Protein AF-A0A251V5T0-F1 (afdb_monomer)

pLDDT: mean 70.26, std 18.04, range [25.53, 93.06]

InterPro domains:
  IPR000903 Glycylpeptide N-tetradecanoyltransferase [PTHR11377] (30-190)
  IPR016181 Acyl-CoA N-acyltransferase [SSF55729] (45-191)
  IPR022676 Glycylpeptide N-tetradecanoyltransferase, N-terminal [PF01233] (70-191)
  IPR022678 Glycylpeptide N-tetradecanoyltransferase, conserved site [PS00975] (177-185)

Radius of gyration: 22.51 Å; Cα contacts (8 Å, |Δi|>4): 210; chains: 1; bounding box: 72×40×42 Å

Nearest PDB structures (foldseek):
  6tw5-assembly3_CCC  TM=9.033E-01  e=5.299E-15  Plasmodium vivax
  5o4v-assembly3_C  TM=9.046E-01  e=1.145E-14  Plasmodium vivax
  8vka-assembly2_B  TM=8.870E-01  e=8.305E-15  Plasmodium vivax Sal-1
  4a95-assembly3_C  TM=9.043E-01  e=2.474E-14  Plasmodium vivax
  5v0x-assembly3_C  TM=8.862E-01  e=2.638E-14  Plasmodium vivax

Secondary structure (DSSP, 8-state):
--BPPP--PPPPPP--------SPPHHHHHHHHHHHHHHHHHHS---TTGGGSSS--GGGTT-TTSPSSBSSPPPPGGGS--SPPPPPTTEEEEE--TTSHHHHHHHHHHHHHHS-B-TTS--B----HHHHHHHH--TT--GGGEEEEEETTT--EEEEEEEEEE--SSS---EEEEEEEEE-GGGTTSS-S--

Solvent-accessible surface area (backbone atoms only — not comparable to full-atom values): 12520 Å² total; per-residue (Å²): 126,45,71,59,80,84,82,81,81,83,87,80,85,90,80,90,82,94,74,97,63,101,58,82,50,72,66,53,51,51,50,50,52,50,47,52,52,46,52,56,57,69,73,58,69,88,34,78,56,62,75,75,43,72,60,92,48,82,92,54,74,83,55,80,85,64,77,77,44,63,73,56,82,83,77,55,76,88,78,49,78,86,65,79,80,90,62,64,92,63,43,41,84,41,67,49,51,66,88,39,68,68,48,36,51,50,53,41,56,45,39,59,75,27,54,57,64,48,101,81,67,82,50,66,68,69,70,50,69,68,54,49,51,53,75,72,54,52,92,89,62,58,61,82,38,26,40,29,33,24,34,64,89,77,64,45,75,43,32,37,36,37,50,43,83,41,74,56,84,89,60,76,56,79,32,74,44,78,43,75,72,29,52,37,68,94,48,53,87,62,90,68,53,93,83

Mean predicted aligned error: 15.07 Å

Foldseek 3Di:
DEWDDDDDDDDDDDDDDDDDDPDPDPVSVVVVVVVVVLVVVVVPDDQPQVVPDLYCDSVCPPVPVDDTDGSDPDDDPVPDDPDDDDDPPQKDKDQQDLVDPVSLVLLQVQQQQWPDAPPVNPDGPRQDSVRVSVVQDDPPFDSNQWMFMAGPPPRHTFWTKHWDWDQDPPPRPTDIDIDSTTGHPVCCVPPPDSD

Structure (mmCIF, N/CA/C/O backbone):
data_AF-A0A251V5T0-F1
#
_entry.id   AF-A0A251V5T0-F1
#
loop_
_atom_site.group_PDB
_atom_site.id
_atom_site.type_symbol
_atom_site.label_atom_id
_atom_site.label_alt_id
_atom_site.label_comp_id
_atom_site.label_asym_id
_atom_site.label_entity_id
_atom_site.label_seq_id
_atom_site.pdbx_PDB_ins_code
_atom_site.Cartn_x
_atom_site.Cartn_y
_atom_site.Cartn_z
_atom_site.occupancy
_atom_site.B_iso_or_equiv
_atom_site.auth_seq_id
_atom_site.auth_comp_id
_atom_site.auth_asym_id
_atom_site.auth_atom_id
_atom_site.pdbx_PDB_model_num
ATOM 1 N N . MET A 1 1 ? 10.455 -8.214 -10.054 1.00 37.44 1 MET A N 1
ATOM 2 C CA . MET A 1 1 ? 11.766 -8.177 -10.737 1.00 37.44 1 MET A CA 1
ATOM 3 C C . MET A 1 1 ? 12.572 -7.031 -10.149 1.00 37.44 1 MET A C 1
ATOM 5 O O . MET A 1 1 ? 12.236 -5.876 -10.384 1.00 37.44 1 MET A O 1
ATOM 9 N N . SER A 1 2 ? 13.554 -7.358 -9.314 1.00 41.97 2 SER A N 1
ATOM 10 C CA . SER A 1 2 ? 14.447 -6.394 -8.663 1.00 41.97 2 SER A CA 1
ATOM 11 C C . SER A 1 2 ? 15.712 -6.234 -9.512 1.00 41.97 2 SER A C 1
ATOM 13 O O . SER A 1 2 ? 16.197 -7.218 -10.075 1.00 41.97 2 SER A O 1
ATOM 15 N N . LEU A 1 3 ? 16.199 -5.005 -9.691 1.00 33.53 3 LEU A N 1
ATOM 16 C CA . LEU A 1 3 ? 17.258 -4.679 -10.655 1.00 33.53 3 LEU A CA 1
ATOM 17 C C . LEU A 1 3 ? 18.410 -3.951 -9.971 1.00 33.53 3 LEU A C 1
ATOM 19 O O . LEU A 1 3 ? 18.175 -2.982 -9.254 1.00 33.53 3 LEU A O 1
ATOM 23 N N . ARG A 1 4 ? 19.646 -4.378 -10.252 1.00 42.44 4 ARG A N 1
ATOM 24 C CA . ARG A 1 4 ? 20.859 -3.647 -9.852 1.00 42.44 4 ARG A CA 1
ATOM 25 C C . ARG A 1 4 ? 21.109 -2.496 -10.829 1.00 42.44 4 ARG A C 1
ATOM 27 O O . ARG A 1 4 ? 21.135 -2.709 -12.042 1.00 42.44 4 ARG A O 1
ATOM 34 N N . VAL A 1 5 ? 21.271 -1.278 -10.312 1.00 32.69 5 VAL A N 1
ATOM 35 C CA . VAL A 1 5 ? 21.588 -0.074 -11.098 1.00 32.69 5 VAL A CA 1
ATOM 36 C C . VAL A 1 5 ? 23.065 0.261 -10.901 1.00 32.69 5 VAL A C 1
ATOM 38 O O . VAL A 1 5 ? 23.510 0.398 -9.768 1.00 32.69 5 VAL A O 1
ATOM 41 N N . ARG A 1 6 ? 23.822 0.398 -11.997 1.00 31.69 6 ARG A N 1
ATOM 42 C CA . ARG A 1 6 ? 25.198 0.917 -11.966 1.00 31.69 6 ARG A CA 1
ATOM 43 C C . ARG A 1 6 ? 25.158 2.441 -11.876 1.00 31.69 6 ARG A C 1
ATOM 45 O O . ARG A 1 6 ? 24.626 3.081 -12.784 1.00 31.69 6 ARG A O 1
ATOM 52 N N . LEU A 1 7 ? 25.730 3.005 -10.818 1.00 25.53 7 LEU A N 1
ATOM 53 C CA . LEU A 1 7 ? 26.058 4.425 -10.760 1.00 25.53 7 LEU A CA 1
ATOM 54 C C . LEU A 1 7 ? 27.466 4.586 -11.348 1.00 25.53 7 LEU A C 1
ATOM 56 O O . LEU A 1 7 ? 28.429 4.077 -10.787 1.00 25.53 7 LEU A O 1
ATOM 60 N N . ALA A 1 8 ? 27.577 5.217 -12.516 1.00 27.31 8 ALA A N 1
ATOM 61 C CA . ALA A 1 8 ? 28.873 5.570 -13.085 1.00 27.31 8 ALA A CA 1
ATOM 62 C C . ALA A 1 8 ? 29.284 6.936 -12.521 1.00 27.31 8 ALA A C 1
ATOM 64 O O . ALA A 1 8 ? 28.630 7.935 -12.819 1.00 27.31 8 ALA A O 1
ATOM 65 N N . MET A 1 9 ? 30.329 6.969 -11.695 1.00 27.22 9 MET A N 1
ATOM 66 C CA . MET A 1 9 ? 31.024 8.210 -11.342 1.00 27.22 9 MET A CA 1
ATOM 67 C C . MET A 1 9 ? 31.975 8.565 -12.492 1.00 27.22 9 MET A C 1
ATOM 69 O O . MET A 1 9 ? 32.679 7.699 -13.006 1.00 27.22 9 MET A O 1
ATOM 73 N N . ALA A 1 10 ? 31.933 9.818 -12.943 1.00 28.78 10 ALA A N 1
ATOM 74 C CA . ALA A 1 10 ? 32.796 10.325 -14.004 1.00 28.78 10 ALA A CA 1
ATOM 75 C C . ALA A 1 10 ? 34.185 10.656 -13.437 1.00 28.78 10 ALA A C 1
ATOM 77 O O . ALA A 1 10 ? 34.292 11.442 -12.498 1.00 28.78 10 ALA A O 1
ATOM 78 N N . GLU A 1 11 ? 35.239 10.082 -14.017 1.00 32.59 11 GLU A N 1
ATOM 79 C CA . GLU A 1 11 ? 36.626 10.440 -13.711 1.00 32.59 11 GLU A CA 1
ATOM 80 C C . GLU A 1 11 ? 36.977 11.783 -14.370 1.00 32.59 11 GLU A C 1
ATOM 82 O O . GLU A 1 11 ? 36.828 11.945 -15.583 1.00 32.59 11 GLU A O 1
ATOM 87 N N . ASN A 1 12 ? 37.461 12.744 -13.577 1.00 31.77 12 ASN A N 1
ATOM 88 C CA . ASN A 1 12 ? 38.049 13.988 -14.073 1.00 31.77 12 ASN A CA 1
ATOM 89 C C . ASN A 1 12 ? 39.579 13.925 -13.973 1.00 31.77 12 ASN A C 1
ATOM 91 O O . ASN A 1 12 ? 40.142 13.466 -12.983 1.00 31.77 12 ASN A O 1
ATOM 95 N N . ALA A 1 13 ? 40.231 14.382 -15.041 1.00 33.09 13 ALA A N 1
ATOM 96 C CA . ALA A 1 13 ? 41.654 14.222 -15.298 1.00 33.09 13 ALA A CA 1
ATOM 97 C C . ALA A 1 13 ? 42.577 15.042 -14.371 1.00 33.09 13 ALA A C 1
ATOM 99 O O . ALA A 1 13 ? 42.295 16.179 -14.001 1.00 33.09 13 ALA A O 1
ATOM 100 N N . SER A 1 14 ? 43.725 14.422 -14.092 1.00 34.00 14 SER A N 1
ATOM 101 C CA . SER A 1 14 ? 44.878 14.853 -13.294 1.00 34.00 14 SER A CA 1
ATOM 102 C C . SER A 1 14 ? 45.468 16.226 -13.653 1.00 34.00 14 SER A C 1
ATOM 104 O O . SER A 1 14 ? 45.784 16.492 -14.812 1.00 34.00 14 SER A O 1
ATOM 106 N N . VAL A 1 15 ? 45.825 16.997 -12.620 1.00 32.03 15 VAL A N 1
ATOM 107 C CA . VAL A 1 15 ? 46.888 18.019 -12.652 1.00 32.03 15 VAL A CA 1
ATOM 108 C C . VAL A 1 15 ? 47.906 17.665 -11.563 1.00 32.03 15 VAL A C 1
ATOM 110 O O . VAL A 1 15 ? 47.529 17.396 -10.428 1.00 32.03 15 VAL A O 1
ATOM 113 N N . LYS A 1 16 ? 49.187 17.599 -11.944 1.00 40.34 16 LYS A N 1
ATOM 114 C CA . LYS A 1 16 ? 50.328 17.297 -11.065 1.00 40.34 16 LYS A CA 1
ATOM 115 C C . LYS A 1 16 ? 50.760 18.552 -10.309 1.00 40.34 16 LYS A C 1
ATOM 117 O O . LYS A 1 16 ? 50.915 19.587 -10.953 1.00 40.34 16 LYS A O 1
ATOM 122 N N . ASP A 1 17 ? 51.070 18.417 -9.024 1.00 31.94 17 ASP A N 1
ATOM 123 C CA . ASP A 1 17 ? 52.029 19.298 -8.355 1.00 31.94 17 ASP A CA 1
ATOM 124 C C . ASP A 1 17 ? 52.847 18.509 -7.319 1.00 31.94 17 ASP A C 1
ATOM 126 O O . ASP A 1 17 ? 52.316 17.676 -6.583 1.00 31.94 17 ASP A O 1
ATOM 130 N N . ASP A 1 18 ? 54.160 18.722 -7.352 1.00 45.50 18 ASP A N 1
ATOM 131 C CA . ASP A 1 18 ? 55.185 18.041 -6.563 1.00 45.50 18 ASP A CA 1
ATOM 132 C C . ASP A 1 18 ? 55.398 18.807 -5.251 1.00 45.50 18 ASP A C 1
ATOM 134 O O . ASP A 1 18 ? 56.017 19.871 -5.246 1.00 45.50 18 ASP A O 1
ATOM 138 N N . THR A 1 19 ? 54.976 18.272 -4.102 1.00 35.94 19 THR A N 1
ATOM 139 C CA . THR A 1 19 ? 55.549 18.678 -2.804 1.00 35.94 19 THR A CA 1
ATOM 140 C C . THR A 1 19 ? 55.444 17.544 -1.782 1.00 35.94 19 THR A C 1
ATOM 142 O O . THR A 1 19 ? 54.377 16.987 -1.546 1.00 35.94 19 THR A O 1
ATOM 145 N N . LYS A 1 20 ? 56.586 17.176 -1.187 1.00 44.44 20 LYS A N 1
ATOM 146 C CA . LYS A 1 20 ? 56.684 16.251 -0.052 1.00 44.44 20 LYS A CA 1
ATOM 147 C C . LYS A 1 20 ? 56.116 16.929 1.194 1.00 44.44 20 LYS A C 1
ATOM 149 O O . LYS A 1 20 ? 56.833 17.706 1.814 1.00 44.44 20 LYS A O 1
ATOM 154 N N . ASP A 1 21 ? 54.909 16.558 1.590 1.00 39.94 21 ASP A N 1
ATOM 155 C CA . ASP A 1 21 ? 54.414 16.753 2.949 1.00 39.94 21 ASP A CA 1
ATOM 156 C C . ASP A 1 21 ? 53.849 15.430 3.464 1.00 39.94 21 ASP A C 1
ATOM 158 O O . ASP A 1 21 ? 53.156 14.712 2.747 1.00 39.94 21 ASP A O 1
ATOM 162 N N . GLN A 1 22 ? 54.177 15.088 4.711 1.00 47.59 22 GLN A N 1
ATOM 163 C CA . GLN A 1 22 ? 53.646 13.924 5.430 1.00 47.59 22 GLN A CA 1
ATOM 164 C C . GLN A 1 22 ? 52.197 14.167 5.887 1.00 47.59 22 GLN A C 1
ATOM 166 O O . GLN A 1 22 ? 51.864 13.962 7.051 1.00 47.59 22 GLN A O 1
ATOM 171 N N . ASN A 1 23 ? 51.343 14.628 4.980 1.00 49.19 23 ASN A N 1
ATOM 172 C CA . ASN A 1 23 ? 49.900 14.591 5.153 1.00 49.19 23 ASN A CA 1
ATOM 173 C C . ASN A 1 23 ? 49.367 13.449 4.287 1.00 49.19 23 ASN A C 1
ATOM 175 O O . ASN A 1 23 ? 49.805 13.341 3.137 1.00 49.19 23 ASN A O 1
ATOM 179 N N . PRO A 1 24 ? 48.455 12.605 4.806 1.00 51.47 24 PRO A N 1
ATOM 180 C CA . PRO A 1 24 ? 47.827 11.582 3.985 1.00 51.47 24 PRO A CA 1
ATOM 181 C C . PRO A 1 24 ? 47.224 12.261 2.756 1.00 51.47 24 PRO A C 1
ATOM 183 O O . PRO A 1 24 ? 46.582 13.313 2.854 1.00 51.47 24 PRO A O 1
ATOM 186 N N . SER A 1 25 ? 47.521 11.704 1.586 1.00 56.97 25 SER A N 1
ATOM 187 C CA . SER A 1 25 ? 47.023 12.234 0.326 1.00 56.97 25 SER A CA 1
ATOM 188 C C . SER A 1 25 ? 45.487 12.260 0.358 1.00 56.97 25 SER A C 1
ATOM 190 O O . SER A 1 25 ? 44.875 11.420 1.020 1.00 56.97 25 SER A O 1
ATOM 192 N N . PRO A 1 26 ? 44.824 13.185 -0.357 1.00 60.91 26 PRO A N 1
ATOM 193 C CA . PRO A 1 26 ? 43.360 13.246 -0.385 1.00 60.91 26 PRO A CA 1
ATOM 194 C C . PRO A 1 26 ? 42.694 11.903 -0.731 1.00 60.91 26 PRO A C 1
ATOM 196 O O . PRO A 1 26 ? 41.630 11.597 -0.209 1.00 60.91 26 PRO A O 1
ATOM 199 N N . LEU A 1 27 ? 43.367 11.074 -1.537 1.00 57.88 27 LEU A N 1
ATOM 200 C CA . LEU A 1 27 ? 42.939 9.722 -1.899 1.00 57.88 27 LEU A CA 1
ATOM 201 C C . LEU A 1 27 ? 43.021 8.731 -0.726 1.00 57.88 27 LEU A C 1
ATOM 203 O O . LEU A 1 27 ? 42.147 7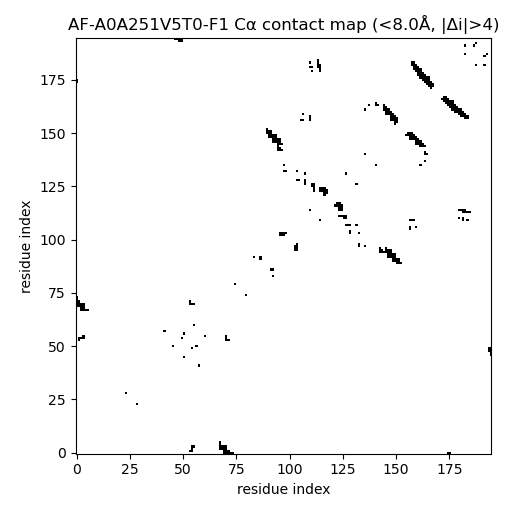.885 -0.580 1.00 57.88 27 LEU A O 1
ATOM 207 N N . GLU A 1 28 ? 44.033 8.841 0.134 1.00 65.12 28 GLU A N 1
ATOM 208 C CA . GLU A 1 28 ? 44.156 8.009 1.340 1.00 65.12 28 GLU A CA 1
ATOM 209 C C . GLU A 1 28 ? 43.103 8.389 2.386 1.00 65.12 28 GLU A C 1
ATOM 211 O O . GLU A 1 28 ? 42.525 7.508 3.015 1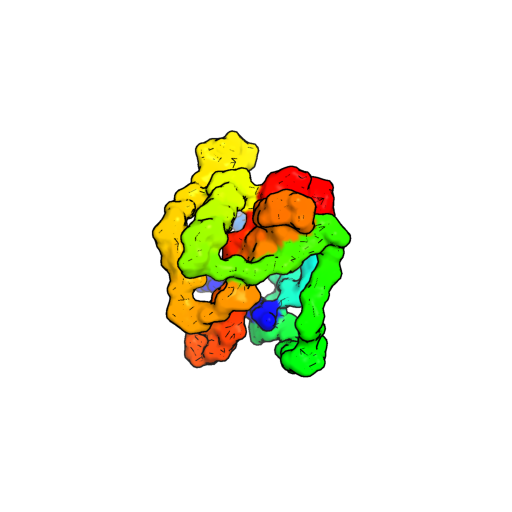.00 65.12 28 GLU A O 1
ATOM 216 N N . ILE A 1 29 ? 42.786 9.684 2.512 1.00 69.12 29 ILE A N 1
ATOM 217 C CA . ILE A 1 29 ? 41.697 10.170 3.373 1.00 69.12 29 ILE A CA 1
ATOM 218 C C . ILE A 1 29 ? 40.340 9.695 2.839 1.00 69.12 29 ILE A C 1
ATOM 220 O O . ILE A 1 29 ? 39.491 9.272 3.620 1.00 69.12 29 ILE A O 1
ATOM 224 N N . GLU A 1 30 ? 40.124 9.733 1.521 1.00 62.75 30 GLU A N 1
ATOM 225 C CA . GLU A 1 30 ? 38.912 9.200 0.890 1.00 62.75 30 GLU A CA 1
ATOM 226 C C . GLU A 1 30 ? 38.781 7.686 1.084 1.00 62.75 30 GLU A C 1
ATOM 228 O O . GLU A 1 30 ? 37.685 7.205 1.377 1.00 62.75 30 GLU A O 1
ATOM 233 N N . GLU A 1 31 ? 39.872 6.926 0.973 1.00 66.69 31 GLU A N 1
ATOM 234 C CA . GLU A 1 31 ? 39.872 5.485 1.235 1.00 66.69 31 GLU A CA 1
ATOM 235 C C . GLU A 1 31 ? 39.629 5.153 2.710 1.00 66.69 31 GLU A C 1
ATOM 237 O O . GLU A 1 31 ? 38.882 4.221 3.005 1.00 66.69 31 GLU A O 1
ATOM 242 N N . GLU A 1 32 ? 40.234 5.892 3.640 1.00 69.19 32 GLU A N 1
ATOM 243 C CA . GLU A 1 32 ? 40.081 5.678 5.080 1.00 69.19 32 GLU A CA 1
ATOM 244 C C . GLU A 1 32 ? 38.679 6.077 5.554 1.00 69.19 32 GLU A C 1
ATOM 246 O O . GLU A 1 32 ? 38.024 5.293 6.238 1.00 69.19 32 GLU A O 1
ATOM 251 N N . LEU A 1 33 ? 38.144 7.200 5.062 1.00 63.47 33 LEU A N 1
ATOM 252 C CA . LEU A 1 33 ? 36.758 7.609 5.290 1.00 63.47 33 LEU A CA 1
ATOM 253 C C . LEU A 1 33 ? 35.771 6.612 4.669 1.00 63.47 33 LEU A C 1
ATOM 255 O O . LEU A 1 33 ? 34.758 6.286 5.281 1.00 63.47 33 LEU A O 1
ATOM 259 N N . SER A 1 34 ? 36.072 6.075 3.483 1.00 65.12 34 SER A N 1
ATOM 260 C CA . SER A 1 34 ? 35.254 5.031 2.855 1.00 65.12 34 SER A CA 1
ATOM 261 C C . SER A 1 34 ? 35.284 3.728 3.650 1.00 65.12 34 SER A C 1
ATOM 263 O O . SER A 1 34 ? 34.251 3.075 3.772 1.00 65.12 34 SER A O 1
ATOM 265 N N . ARG A 1 35 ? 36.435 3.346 4.219 1.00 64.25 35 ARG A N 1
ATOM 266 C CA . ARG A 1 35 ? 36.563 2.167 5.091 1.00 64.25 35 ARG A CA 1
ATOM 267 C C . ARG A 1 35 ? 35.860 2.369 6.428 1.00 64.25 35 ARG A C 1
ATOM 269 O O . ARG A 1 35 ? 35.180 1.457 6.870 1.00 64.25 35 ARG A O 1
ATOM 276 N N . GLU A 1 36 ? 35.943 3.549 7.033 1.00 59.28 36 GLU A N 1
ATOM 277 C CA . GLU A 1 36 ? 35.273 3.856 8.301 1.00 59.28 36 GLU A CA 1
ATOM 278 C C . GLU A 1 36 ? 33.745 3.964 8.127 1.00 59.28 36 GLU A C 1
ATOM 280 O O . GLU A 1 36 ? 32.977 3.450 8.946 1.00 59.28 36 GLU A O 1
ATOM 285 N N . VAL A 1 37 ? 33.280 4.517 6.999 1.00 59.69 37 VAL A N 1
ATOM 286 C CA . VAL A 1 37 ? 31.872 4.456 6.567 1.00 59.69 37 VAL A CA 1
ATOM 287 C C . VAL A 1 37 ? 31.448 3.005 6.302 1.00 59.69 37 VAL A C 1
ATOM 289 O O . VAL A 1 37 ? 30.365 2.595 6.708 1.00 59.69 37 VAL A O 1
ATOM 292 N N . GLN A 1 38 ? 32.300 2.181 5.689 1.00 56.12 38 GLN A N 1
ATOM 293 C CA . GLN A 1 38 ? 32.009 0.766 5.443 1.00 56.12 38 GLN A CA 1
ATOM 294 C C . GLN A 1 38 ? 31.972 -0.064 6.738 1.00 56.12 38 GLN A C 1
ATOM 296 O O . GLN A 1 38 ? 31.100 -0.917 6.895 1.00 56.12 38 GLN A O 1
ATOM 301 N N . ASP A 1 39 ? 32.863 0.188 7.693 1.00 55.62 39 ASP A N 1
ATOM 302 C CA . ASP A 1 39 ? 32.897 -0.505 8.984 1.00 55.62 39 ASP A CA 1
ATOM 303 C C . ASP A 1 39 ? 31.697 -0.109 9.853 1.00 55.62 39 ASP A C 1
ATOM 305 O O . ASP A 1 39 ? 31.057 -0.965 10.467 1.00 55.62 39 ASP A O 1
ATOM 309 N N . THR A 1 40 ? 31.291 1.164 9.822 1.00 52.44 40 THR A N 1
ATOM 310 C CA . THR A 1 40 ? 30.056 1.616 10.484 1.00 52.44 40 THR A CA 1
ATOM 311 C C . THR A 1 40 ? 28.788 1.059 9.824 1.00 52.44 40 THR A C 1
ATOM 313 O O . THR A 1 40 ? 27.845 0.704 10.541 1.00 52.44 40 THR A O 1
ATOM 316 N N . LEU A 1 41 ? 28.771 0.886 8.496 1.00 53.34 41 LEU A N 1
ATOM 317 C CA . LEU A 1 41 ? 27.675 0.246 7.749 1.00 53.34 41 LEU A CA 1
ATOM 318 C C . LEU A 1 41 ? 27.623 -1.283 7.925 1.00 53.34 41 LEU A C 1
ATOM 320 O O . LEU A 1 41 ? 26.541 -1.860 7.900 1.00 53.34 41 LEU A O 1
ATOM 324 N N . THR A 1 42 ? 28.761 -1.959 8.109 1.00 49.34 42 THR A N 1
ATOM 325 C CA . THR A 1 42 ? 28.817 -3.428 8.260 1.00 49.34 42 THR A CA 1
ATOM 326 C C . THR A 1 42 ? 28.529 -3.902 9.685 1.00 49.34 42 THR A C 1
ATOM 328 O O . THR A 1 42 ? 27.970 -4.987 9.863 1.00 49.34 42 THR A O 1
ATOM 331 N N . LEU A 1 43 ? 28.858 -3.103 10.707 1.00 46.22 43 LEU A N 1
ATOM 332 C CA . LEU A 1 43 ? 28.529 -3.400 12.109 1.00 46.22 43 LEU A CA 1
ATOM 333 C C . LEU A 1 43 ? 27.075 -3.072 12.475 1.00 46.22 43 LEU A C 1
ATOM 335 O O . LEU A 1 43 ? 26.524 -3.664 13.408 1.00 46.22 43 LEU A O 1
ATOM 339 N N . SER A 1 44 ? 26.432 -2.170 11.737 1.00 48.66 44 SER A N 1
ATOM 340 C CA . SER A 1 44 ? 25.098 -1.681 12.068 1.00 48.66 44 SER A CA 1
ATOM 341 C C . SER A 1 44 ? 24.030 -2.386 11.233 1.00 48.66 44 SER A C 1
ATOM 343 O O . SER A 1 44 ? 23.630 -1.900 10.188 1.00 48.66 44 SER A O 1
ATOM 345 N N . GLN A 1 45 ? 23.510 -3.481 11.802 1.00 55.97 45 GLN A N 1
ATOM 346 C CA . GLN A 1 45 ? 22.225 -4.135 11.491 1.00 55.97 45 GLN A CA 1
ATOM 347 C C . GLN A 1 45 ? 22.273 -5.269 10.448 1.00 55.97 45 GLN A C 1
ATOM 349 O O . GLN A 1 45 ? 22.146 -5.086 9.244 1.00 55.97 45 GLN A O 1
ATOM 354 N N . ARG A 1 46 ? 22.336 -6.513 10.948 1.00 61.81 46 ARG A N 1
ATOM 355 C CA . ARG A 1 46 ? 21.805 -7.670 10.209 1.00 61.81 46 ARG A CA 1
ATOM 356 C C . ARG A 1 46 ? 20.303 -7.474 10.016 1.00 61.81 46 ARG A C 1
ATOM 358 O O . ARG A 1 46 ? 19.567 -7.394 11.003 1.00 61.81 46 ARG A O 1
ATOM 365 N N . HIS A 1 47 ? 19.857 -7.439 8.770 1.00 65.50 47 HIS A N 1
ATOM 366 C CA . HIS A 1 47 ? 18.468 -7.185 8.404 1.00 65.50 47 HIS A CA 1
ATOM 367 C C . HIS A 1 47 ? 17.786 -8.508 8.054 1.00 65.50 47 HIS A C 1
ATOM 369 O O . HIS A 1 47 ? 17.819 -8.956 6.907 1.00 65.50 47 HIS A O 1
ATOM 375 N N . LYS A 1 48 ? 17.150 -9.151 9.047 1.00 73.25 48 LYS A N 1
ATOM 376 C CA . LYS A 1 48 ? 16.550 -10.497 8.901 1.00 73.25 48 LYS A CA 1
ATOM 377 C C . LYS A 1 48 ? 15.588 -10.594 7.716 1.00 73.25 48 LYS A C 1
ATOM 379 O O . LYS A 1 48 ? 15.467 -11.656 7.111 1.00 73.25 48 LYS A O 1
ATOM 384 N N . PHE A 1 49 ? 14.890 -9.502 7.406 1.00 76.56 49 PHE A N 1
ATOM 385 C CA . PHE A 1 49 ? 14.000 -9.438 6.258 1.00 76.56 49 PHE A CA 1
ATOM 386 C C . PHE A 1 49 ? 14.770 -9.217 4.949 1.00 76.56 49 PHE A C 1
ATOM 388 O O . PHE A 1 49 ? 14.672 -10.046 4.045 1.00 76.56 49 PHE A O 1
ATOM 395 N N . TRP A 1 50 ? 15.548 -8.134 4.831 1.00 77.12 50 TRP A N 1
ATOM 396 C CA . TRP A 1 50 ? 16.192 -7.747 3.566 1.00 77.12 50 TRP A CA 1
ATOM 397 C C . TRP A 1 50 ? 17.260 -8.730 3.083 1.00 77.12 50 TRP A C 1
ATOM 399 O O . TRP A 1 50 ? 17.446 -8.870 1.875 1.00 77.12 50 TRP A O 1
ATOM 409 N N . GLU A 1 51 ? 17.885 -9.483 3.989 1.00 78.56 51 GLU A N 1
ATOM 410 C CA . GLU A 1 51 ? 18.820 -10.560 3.638 1.00 78.56 51 GLU A CA 1
ATOM 411 C C . GLU A 1 51 ? 18.144 -11.713 2.873 1.00 78.56 51 GLU A C 1
ATOM 413 O O . GLU A 1 51 ? 18.807 -12.428 2.124 1.00 78.56 51 GLU A O 1
ATOM 418 N N . THR A 1 52 ? 16.824 -11.884 3.018 1.00 77.62 52 THR A N 1
ATOM 419 C CA . THR A 1 52 ? 16.044 -12.901 2.283 1.00 77.62 52 THR A CA 1
ATOM 420 C C . THR A 1 52 ? 15.498 -12.391 0.952 1.00 77.62 52 THR A C 1
ATOM 422 O O . THR A 1 52 ? 15.007 -13.181 0.149 1.00 77.62 52 THR A O 1
ATOM 425 N N . GLN A 1 53 ? 15.524 -11.075 0.727 1.00 80.88 53 GLN A N 1
ATOM 426 C CA . GLN A 1 53 ? 14.944 -10.467 -0.464 1.00 80.88 53 GLN A CA 1
ATOM 427 C C . GLN A 1 53 ? 15.983 -10.363 -1.587 1.00 80.88 53 GLN A C 1
ATOM 429 O O . GLN A 1 53 ? 17.166 -10.133 -1.321 1.00 80.88 53 GLN A O 1
ATOM 434 N N . PRO A 1 54 ? 15.556 -10.448 -2.860 1.00 77.56 54 PRO A N 1
ATOM 435 C CA . PRO A 1 54 ? 16.439 -10.290 -4.010 1.00 77.56 54 PRO A CA 1
ATOM 436 C C . PRO A 1 54 ? 16.790 -8.809 -4.213 1.00 77.56 54 PRO A C 1
ATOM 438 O O . PRO A 1 54 ? 16.352 -8.165 -5.165 1.00 77.56 54 PRO A O 1
ATOM 441 N N . VAL A 1 55 ? 17.553 -8.232 -3.291 1.00 79.81 55 VAL A N 1
ATOM 442 C CA . VAL A 1 55 ? 18.091 -6.866 -3.340 1.00 79.81 55 VAL A CA 1
ATOM 443 C C . VAL A 1 55 ? 19.618 -6.907 -3.350 1.00 79.81 55 VAL A C 1
ATOM 445 O O . VAL A 1 55 ? 20.223 -7.945 -3.082 1.00 79.81 55 VAL A O 1
ATOM 448 N N . GLY A 1 56 ? 20.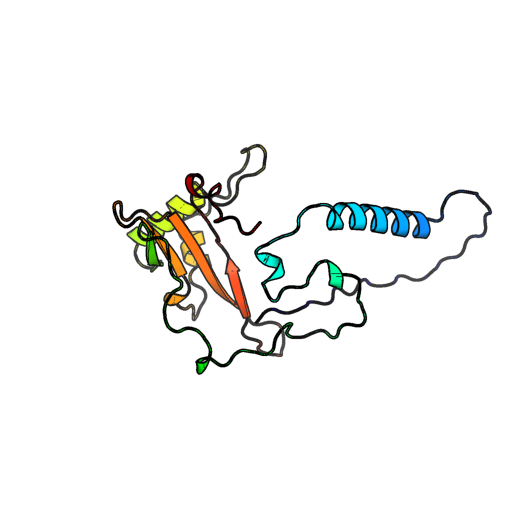261 -5.803 -3.746 1.00 74.56 56 GLY A N 1
ATOM 449 C CA . GLY A 1 56 ? 21.713 -5.683 -3.613 1.00 74.56 56 GLY A CA 1
ATOM 450 C C . GLY A 1 56 ? 22.081 -5.822 -2.140 1.00 74.56 56 GLY A C 1
ATOM 451 O O . GLY A 1 56 ? 21.581 -5.059 -1.320 1.00 74.56 56 GLY A O 1
ATOM 452 N N . GLN A 1 57 ? 22.882 -6.831 -1.808 1.00 77.44 57 GLN A N 1
ATOM 453 C CA . GLN A 1 57 ? 23.255 -7.111 -0.426 1.00 77.44 57 GLN A CA 1
ATOM 454 C C . GLN A 1 57 ? 24.495 -6.299 -0.055 1.00 77.44 57 GLN A C 1
ATOM 456 O O . GLN A 1 57 ? 25.347 -6.053 -0.907 1.00 77.44 57 GLN A O 1
ATOM 461 N N . PHE A 1 58 ? 24.634 -5.932 1.221 1.00 68.31 58 PHE A N 1
ATOM 462 C CA . PHE A 1 58 ? 25.767 -5.127 1.704 1.00 68.31 58 PHE A CA 1
ATOM 463 C C . PHE A 1 58 ? 27.135 -5.751 1.385 1.00 68.31 58 PHE A C 1
ATOM 465 O O . PHE A 1 58 ? 28.084 -5.044 1.058 1.00 68.31 58 PHE A O 1
ATOM 472 N N . LYS A 1 59 ? 27.213 -7.087 1.385 1.00 68.00 59 LYS A N 1
ATOM 473 C CA . LYS A 1 59 ? 28.401 -7.859 0.985 1.00 68.00 59 LYS A CA 1
ATOM 474 C C . LYS A 1 59 ? 28.817 -7.688 -0.486 1.00 68.00 59 LYS A C 1
ATOM 476 O O . LYS A 1 59 ? 29.964 -7.967 -0.810 1.00 68.00 59 LYS A O 1
ATOM 481 N N . ASP A 1 60 ? 27.915 -7.224 -1.352 1.00 65.75 60 ASP A N 1
ATOM 482 C CA . ASP A 1 60 ? 28.136 -7.102 -2.798 1.00 65.75 60 ASP A CA 1
ATOM 483 C C . ASP A 1 60 ? 28.389 -5.641 -3.236 1.00 65.75 60 ASP A C 1
ATOM 485 O O . ASP A 1 60 ? 28.532 -5.381 -4.430 1.00 65.75 60 ASP A O 1
ATOM 489 N N . LEU A 1 61 ? 28.409 -4.671 -2.305 1.00 60.22 61 LEU A N 1
ATOM 490 C CA . LEU A 1 61 ? 28.439 -3.229 -2.620 1.00 60.22 61 LEU A CA 1
ATOM 491 C C . LEU A 1 61 ? 29.701 -2.771 -3.372 1.00 60.22 61 LEU A C 1
ATOM 493 O O . LEU A 1 61 ? 29.615 -1.847 -4.176 1.00 60.22 61 LEU A O 1
ATOM 497 N N . ASN A 1 62 ? 30.838 -3.441 -3.163 1.00 57.16 62 ASN A N 1
ATOM 498 C CA . ASN A 1 62 ? 32.127 -3.067 -3.762 1.00 57.16 62 ASN A CA 1
ATOM 499 C C . ASN A 1 62 ? 32.541 -3.963 -4.939 1.00 57.16 62 ASN A C 1
ATOM 501 O O . ASN A 1 62 ? 33.618 -3.780 -5.506 1.00 57.16 62 ASN A O 1
ATOM 505 N N . ASP A 1 63 ? 31.702 -4.926 -5.329 1.00 63.66 63 ASP A N 1
ATOM 506 C CA . ASP A 1 63 ? 32.003 -5.801 -6.458 1.00 63.66 63 ASP A CA 1
ATOM 507 C C . ASP A 1 63 ? 31.564 -5.154 -7.782 1.00 63.66 63 ASP A C 1
ATOM 509 O O . ASP A 1 63 ? 30.477 -5.385 -8.322 1.00 63.66 63 ASP A O 1
ATOM 513 N N . THR A 1 64 ? 32.447 -4.313 -8.320 1.00 59.66 64 THR A N 1
ATOM 514 C CA . THR A 1 64 ? 32.277 -3.646 -9.620 1.00 59.66 64 THR A CA 1
ATOM 515 C C . THR A 1 64 ? 32.313 -4.615 -10.806 1.00 59.66 64 THR A C 1
ATOM 517 O O . THR A 1 64 ? 31.928 -4.232 -11.917 1.00 59.66 64 THR A O 1
ATOM 520 N N . SER A 1 65 ? 32.709 -5.879 -10.593 1.00 63.53 65 SER A N 1
ATOM 521 C CA . SER A 1 65 ? 32.732 -6.907 -11.637 1.00 63.53 65 SER A CA 1
ATOM 522 C C . SER A 1 65 ? 31.336 -7.435 -11.988 1.00 63.53 65 SER A C 1
ATOM 524 O O . SER A 1 65 ? 31.144 -8.011 -13.063 1.00 63.53 65 SER A O 1
ATOM 526 N N . LEU A 1 66 ? 30.329 -7.186 -11.140 1.00 62.50 66 LEU A N 1
ATOM 527 C CA . LEU A 1 66 ? 28.997 -7.746 -11.336 1.00 62.50 66 LEU A CA 1
ATOM 528 C C . LEU A 1 66 ? 28.267 -7.079 -12.521 1.00 62.50 66 LEU A C 1
ATOM 530 O O . LEU A 1 66 ? 28.153 -5.844 -12.600 1.00 62.50 66 LEU A O 1
ATOM 534 N N . PRO A 1 67 ? 27.759 -7.869 -13.486 1.00 67.88 67 PRO A N 1
ATOM 535 C CA . PRO A 1 67 ? 26.998 -7.340 -14.610 1.00 67.88 67 PRO A CA 1
ATOM 536 C C . PRO A 1 67 ? 25.674 -6.729 -14.130 1.00 67.88 67 PRO A C 1
ATOM 538 O O . PRO A 1 67 ? 25.025 -7.232 -13.212 1.00 67.88 67 PRO A O 1
ATOM 541 N N . GLY A 1 68 ? 25.255 -5.627 -14.759 1.00 64.44 68 GLY A N 1
ATOM 542 C CA . GLY A 1 68 ? 23.923 -5.065 -14.524 1.00 64.44 68 GLY A CA 1
ATOM 543 C C . GLY A 1 68 ? 22.847 -6.030 -15.024 1.00 64.44 68 GLY A C 1
ATOM 544 O O . GLY A 1 68 ? 22.955 -6.546 -16.134 1.00 64.44 68 GLY A O 1
ATOM 545 N N . GLY A 1 69 ? 21.809 -6.277 -14.223 1.00 68.00 69 GLY A N 1
ATOM 546 C CA . GLY A 1 69 ? 20.775 -7.241 -14.588 1.00 68.00 69 GLY A CA 1
ATOM 547 C C . GLY A 1 69 ? 19.818 -7.604 -13.450 1.00 68.00 69 GLY A C 1
ATOM 548 O O . GLY A 1 69 ? 19.865 -6.996 -12.372 1.00 68.00 69 GLY A O 1
ATOM 549 N N . PRO A 1 70 ? 18.905 -8.558 -13.703 1.00 66.56 70 PRO A N 1
ATOM 550 C CA . PRO A 1 70 ? 18.031 -9.131 -12.685 1.00 66.56 70 PRO A CA 1
ATOM 551 C C . PRO A 1 70 ? 18.873 -9.861 -11.635 1.00 66.56 70 PRO A C 1
ATOM 553 O O . PRO A 1 70 ? 19.775 -10.612 -11.994 1.00 66.56 70 PRO A O 1
ATOM 556 N N . ILE A 1 71 ? 18.574 -9.648 -10.352 1.00 72.81 71 ILE A N 1
ATOM 557 C CA . ILE A 1 71 ? 19.250 -10.370 -9.254 1.00 72.81 71 ILE A CA 1
ATOM 558 C C . ILE A 1 71 ? 18.847 -11.847 -9.265 1.00 72.81 71 ILE A C 1
ATOM 560 O O . ILE A 1 71 ? 19.675 -12.728 -9.067 1.00 72.81 71 ILE A O 1
ATOM 564 N N . GLU A 1 72 ? 17.578 -12.095 -9.572 1.00 74.38 72 GLU A N 1
ATOM 565 C CA . GLU A 1 72 ? 17.013 -13.415 -9.813 1.00 74.38 72 GLU A CA 1
ATOM 566 C C . GLU A 1 72 ? 16.258 -13.399 -11.148 1.00 74.38 72 GLU A C 1
ATOM 568 O O . GLU A 1 72 ? 15.705 -12.354 -11.536 1.00 74.38 72 GLU A O 1
ATOM 573 N N . PRO A 1 73 ? 16.222 -14.530 -11.873 1.00 74.31 73 PRO A N 1
ATOM 574 C CA . PRO A 1 73 ? 15.438 -14.642 -13.093 1.00 74.31 73 PRO A CA 1
ATOM 575 C C . PRO A 1 73 ? 13.937 -14.447 -12.800 1.00 74.31 73 PRO A C 1
ATOM 577 O O . PRO A 1 73 ? 13.473 -14.771 -11.706 1.00 74.31 73 PRO A O 1
ATOM 580 N N . PRO A 1 74 ? 13.145 -13.919 -13.753 1.00 71.81 74 PRO A N 1
ATOM 581 C CA . PRO A 1 74 ? 11.709 -13.751 -13.560 1.00 71.81 74 PRO A CA 1
ATOM 582 C C . PRO A 1 74 ? 11.014 -15.089 -13.275 1.00 71.81 74 PRO A C 1
ATOM 584 O O . PRO A 1 74 ? 10.996 -15.973 -14.128 1.00 71.81 74 PRO A O 1
ATOM 587 N N . THR A 1 75 ? 10.403 -15.212 -12.097 1.00 76.31 75 THR A N 1
ATOM 588 C CA . THR A 1 75 ? 9.557 -16.357 -11.750 1.00 76.31 75 THR A CA 1
ATOM 589 C C . THR A 1 75 ? 8.318 -16.381 -12.654 1.00 76.31 75 THR A C 1
ATOM 591 O O . THR A 1 75 ? 7.646 -15.348 -12.789 1.00 76.31 75 THR A O 1
ATOM 594 N N . PRO A 1 76 ? 7.981 -17.517 -13.285 1.00 79.25 76 PRO A N 1
ATOM 595 C CA . PRO A 1 76 ? 6.772 -17.627 -14.088 1.00 79.25 76 PRO A CA 1
ATOM 596 C C . PRO A 1 76 ? 5.523 -17.499 -13.207 1.00 79.25 76 PRO A C 1
ATOM 598 O O . PRO A 1 76 ? 5.504 -17.917 -12.052 1.00 79.25 76 PRO A O 1
ATOM 601 N N . ILE A 1 77 ? 4.441 -16.947 -13.765 1.00 75.31 77 ILE A N 1
ATOM 602 C CA . ILE A 1 77 ? 3.188 -16.677 -13.029 1.00 75.31 77 ILE A CA 1
ATOM 603 C C . ILE A 1 77 ? 2.605 -17.955 -12.400 1.00 75.31 77 ILE A C 1
ATOM 605 O O . ILE A 1 77 ? 1.996 -17.888 -11.337 1.00 75.31 77 ILE A O 1
ATOM 609 N N . SER A 1 78 ? 2.825 -19.116 -13.024 1.00 78.62 78 SER A N 1
ATOM 610 C CA . SER A 1 78 ? 2.405 -20.430 -12.520 1.00 78.62 78 SER A CA 1
ATOM 611 C C . SER A 1 78 ? 3.091 -20.848 -11.218 1.00 78.62 78 SER A C 1
ATOM 613 O O . SER A 1 78 ? 2.523 -21.630 -10.465 1.00 78.62 78 SER A O 1
ATOM 615 N N . GLU A 1 79 ? 4.296 -20.342 -10.953 1.00 78.00 79 GLU A N 1
ATOM 616 C CA . GLU A 1 79 ? 5.062 -20.617 -9.730 1.00 78.00 79 GLU A CA 1
ATOM 617 C C . GLU A 1 79 ? 4.818 -19.559 -8.644 1.00 78.00 79 GLU A C 1
ATOM 619 O O . GLU A 1 79 ? 5.224 -19.728 -7.495 1.00 78.00 79 GLU A O 1
ATOM 624 N N . VAL A 1 80 ? 4.116 -18.469 -8.975 1.00 78.88 80 VAL A N 1
ATOM 625 C CA . VAL A 1 80 ? 3.717 -17.454 -7.998 1.00 78.88 80 VAL A CA 1
ATOM 626 C C . VAL A 1 80 ? 2.515 -17.959 -7.203 1.00 78.88 80 VAL A C 1
ATOM 628 O O . VAL A 1 80 ? 1.515 -18.413 -7.766 1.00 78.88 80 VAL A O 1
ATOM 631 N N . LYS A 1 81 ? 2.592 -17.836 -5.874 1.00 77.06 81 LYS A N 1
ATOM 632 C CA . LYS A 1 81 ? 1.497 -18.172 -4.962 1.00 77.06 81 LYS A CA 1
ATOM 633 C C . LYS A 1 81 ? 0.237 -17.376 -5.330 1.00 77.06 81 LYS A C 1
ATOM 635 O O . LYS A 1 81 ? 0.241 -16.149 -5.293 1.00 77.06 81 LYS A O 1
ATOM 640 N N . GLN A 1 82 ? -0.835 -18.090 -5.666 1.00 76.50 82 GLN A N 1
ATOM 641 C CA . GLN A 1 82 ? -2.118 -17.484 -6.046 1.00 76.50 82 GLN A CA 1
ATOM 642 C C . GLN A 1 82 ? -2.944 -17.046 -4.829 1.00 76.50 82 GLN A C 1
ATOM 644 O O . GLN A 1 82 ? -3.754 -16.126 -4.917 1.00 76.50 82 GLN A O 1
ATOM 649 N N . GLU A 1 83 ? -2.734 -17.693 -3.682 1.00 76.62 83 GLU A N 1
ATOM 650 C CA . GLU A 1 83 ? -3.405 -17.337 -2.435 1.00 76.62 83 GLU A CA 1
ATOM 651 C C . GLU A 1 83 ? -2.665 -16.209 -1.701 1.00 76.62 83 GLU A C 1
ATOM 653 O O . GLU A 1 83 ? -1.427 -16.220 -1.649 1.00 76.62 83 GLU A O 1
ATOM 658 N N . PRO A 1 84 ? -3.391 -15.275 -1.059 1.00 78.94 84 PRO A N 1
ATOM 659 C CA . PRO A 1 84 ? -2.781 -14.239 -0.238 1.00 78.94 84 PRO A CA 1
ATOM 660 C C . PRO A 1 84 ? -1.832 -14.805 0.828 1.00 78.94 84 PRO A C 1
ATOM 662 O O . PRO A 1 84 ? -1.928 -15.955 1.273 1.00 78.94 84 PRO A O 1
ATOM 665 N N . TYR A 1 85 ? -0.886 -13.984 1.271 1.00 80.69 85 TYR A N 1
ATOM 666 C CA . TYR A 1 85 ? -0.046 -14.347 2.408 1.00 80.69 85 TYR A CA 1
ATOM 667 C C . TYR A 1 85 ? -0.885 -14.461 3.684 1.00 80.69 85 TYR A C 1
ATOM 669 O O . TYR A 1 85 ? -1.871 -13.744 3.859 1.00 80.69 85 TYR A O 1
ATOM 677 N N . ASN A 1 86 ? -0.501 -15.368 4.581 1.00 81.19 86 ASN A N 1
ATOM 678 C CA . ASN A 1 86 ? -1.224 -15.548 5.834 1.00 81.19 86 ASN A CA 1
ATOM 679 C C . ASN A 1 86 ? -1.019 -14.314 6.714 1.00 81.19 86 ASN A C 1
ATOM 681 O O . ASN A 1 86 ? 0.112 -13.964 7.046 1.00 81.19 86 ASN A O 1
ATOM 685 N N . LEU A 1 87 ? -2.122 -13.677 7.099 1.00 83.38 87 LEU A N 1
ATOM 686 C CA . LEU A 1 87 ? -2.129 -12.650 8.131 1.00 83.38 87 LEU A CA 1
ATOM 687 C C . LEU A 1 87 ? -2.517 -13.274 9.474 1.00 83.38 87 LEU A C 1
ATOM 689 O O . LEU A 1 87 ? -3.257 -14.262 9.501 1.00 83.38 87 LEU A O 1
ATOM 693 N N . PRO A 1 88 ? -2.082 -12.690 10.605 1.00 85.06 88 PRO A N 1
ATOM 694 C CA . PRO A 1 88 ? -2.619 -13.064 11.904 1.00 85.06 88 PRO A CA 1
ATOM 695 C C . PRO A 1 88 ? -4.149 -12.968 11.906 1.00 85.06 88 PRO A C 1
ATOM 697 O O . PRO A 1 88 ? -4.711 -12.048 11.315 1.00 85.06 88 PRO A O 1
ATOM 700 N N . ASN A 1 89 ? -4.821 -13.869 12.631 1.00 84.19 89 ASN A N 1
ATOM 701 C CA . ASN A 1 89 ? -6.284 -14.035 12.605 1.00 84.19 89 ASN A CA 1
ATOM 702 C C . ASN A 1 89 ? -7.100 -12.754 12.850 1.00 84.19 89 ASN A C 1
ATOM 704 O O . ASN A 1 89 ? -8.276 -12.718 12.498 1.00 84.19 89 ASN A O 1
ATOM 708 N N . LEU A 1 90 ? -6.494 -11.724 13.442 1.00 88.25 90 LEU A N 1
ATOM 709 C CA . LEU A 1 90 ? -7.098 -10.426 13.740 1.00 88.25 90 LEU A CA 1
ATOM 710 C C . LEU A 1 90 ? -7.193 -9.486 12.530 1.00 88.25 90 LEU A C 1
ATOM 712 O O . LEU A 1 90 ? -7.869 -8.458 12.628 1.00 88.25 90 LEU A O 1
ATOM 716 N N . TYR A 1 91 ? -6.542 -9.817 11.416 1.00 90.12 91 TYR A N 1
ATOM 717 C CA . TYR A 1 91 ? -6.447 -8.962 10.239 1.00 90.12 91 TYR A CA 1
ATOM 718 C C . TYR A 1 91 ? -6.979 -9.648 8.982 1.00 90.12 91 TYR A C 1
ATOM 720 O O . TYR A 1 91 ? -6.942 -10.872 8.870 1.00 90.12 91 TYR A O 1
ATOM 728 N N . ASP A 1 92 ? -7.454 -8.831 8.046 1.00 90.62 92 ASP A N 1
ATOM 729 C CA . ASP A 1 92 ? -7.872 -9.234 6.706 1.00 90.62 92 ASP A CA 1
ATOM 730 C C . ASP A 1 92 ? -7.187 -8.367 5.651 1.00 90.62 92 ASP A C 1
ATOM 732 O O . ASP A 1 92 ? -7.029 -7.152 5.828 1.00 90.62 92 ASP A O 1
ATOM 736 N N . TRP A 1 93 ? -6.835 -8.996 4.530 1.00 91.31 93 TRP A N 1
ATOM 737 C CA . TRP A 1 93 ? -6.461 -8.283 3.317 1.00 91.31 93 TRP A CA 1
ATOM 738 C C . TRP A 1 93 ? -7.678 -7.574 2.737 1.00 91.31 93 TRP A C 1
ATOM 740 O O . TRP A 1 93 ? -8.779 -8.124 2.691 1.00 91.31 93 TRP A O 1
ATOM 750 N N . VAL A 1 94 ? -7.466 -6.360 2.245 1.00 92.56 94 VAL A N 1
ATOM 751 C CA . VAL A 1 94 ? -8.472 -5.612 1.499 1.00 92.56 94 VAL A CA 1
ATOM 752 C C . VAL A 1 94 ? -7.834 -4.995 0.263 1.00 92.56 94 VAL A C 1
ATOM 754 O O . VAL A 1 94 ? -6.686 -4.557 0.290 1.00 92.56 94 VAL A O 1
ATOM 757 N N . THR A 1 95 ? -8.580 -4.952 -0.835 1.00 92.50 95 THR A N 1
ATOM 758 C CA . THR A 1 95 ? -8.230 -4.122 -1.988 1.00 92.50 95 THR A CA 1
ATOM 759 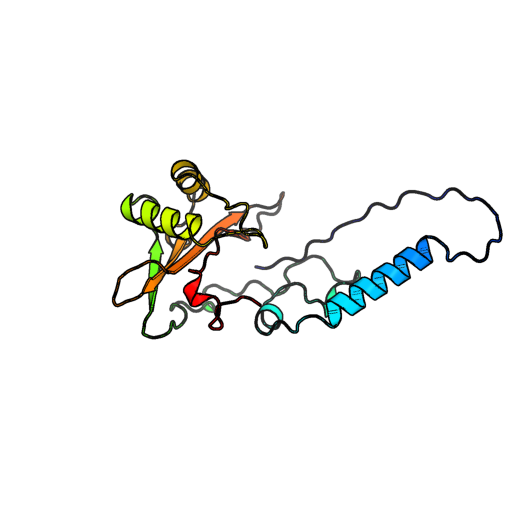C C . THR A 1 95 ? -8.884 -2.759 -1.816 1.00 92.50 95 THR A C 1
ATOM 761 O O . THR A 1 95 ? -10.102 -2.668 -1.672 1.00 92.50 95 THR A O 1
ATOM 764 N N . CYS A 1 96 ? -8.083 -1.700 -1.803 1.00 89.88 96 CYS A N 1
ATOM 765 C CA . CYS A 1 96 ? -8.566 -0.340 -1.599 1.00 89.88 96 CYS A CA 1
ATOM 766 C C . CYS A 1 96 ? -8.942 0.300 -2.945 1.00 89.88 96 CYS A C 1
ATOM 768 O O . CYS A 1 96 ? -8.066 0.733 -3.697 1.00 89.88 96 CYS A O 1
ATOM 770 N N . ASP A 1 97 ? -10.239 0.388 -3.254 1.00 89.25 97 ASP A N 1
ATOM 771 C CA . ASP A 1 97 ? -10.708 1.140 -4.424 1.00 89.25 97 ASP A CA 1
ATOM 772 C C . ASP A 1 97 ? -10.745 2.642 -4.122 1.00 89.25 97 ASP A C 1
ATOM 774 O O . ASP A 1 97 ? -11.641 3.136 -3.448 1.00 89.25 97 ASP A O 1
ATOM 778 N N . ILE A 1 98 ? -9.776 3.383 -4.652 1.00 87.12 98 ILE A N 1
ATOM 779 C CA . ILE A 1 98 ? -9.631 4.830 -4.427 1.00 87.12 98 ILE A CA 1
ATOM 780 C C . ILE A 1 98 ? -10.720 5.643 -5.156 1.00 87.12 98 ILE A C 1
ATOM 782 O O . ILE A 1 98 ? -10.884 6.827 -4.883 1.00 87.12 98 ILE A O 1
ATOM 786 N N . ASN A 1 99 ? -11.513 5.025 -6.042 1.00 87.06 99 ASN A N 1
ATOM 787 C CA . ASN A 1 99 ? -12.701 5.677 -6.609 1.00 87.06 99 ASN A CA 1
ATOM 788 C C . ASN A 1 99 ? -13.856 5.775 -5.603 1.00 87.06 99 ASN A C 1
ATOM 790 O O . ASN A 1 99 ? -14.775 6.563 -5.804 1.00 87.06 99 ASN A O 1
ATOM 794 N N . SER A 1 100 ? -13.837 4.963 -4.542 1.00 89.69 100 SER A N 1
ATOM 795 C CA . SER A 1 100 ? -14.781 5.081 -3.435 1.00 89.69 100 SER A CA 1
ATOM 796 C C . SER A 1 100 ? -14.321 6.205 -2.514 1.00 89.69 100 SER A C 1
ATOM 798 O O . SER A 1 100 ? -13.214 6.155 -1.972 1.00 89.69 100 SER A O 1
ATOM 800 N N . GLU A 1 101 ? -15.182 7.203 -2.316 1.00 87.44 101 GLU A N 1
ATOM 801 C CA . GLU A 1 101 ? -14.897 8.351 -1.450 1.00 87.44 101 GLU A CA 1
ATOM 802 C C . GLU A 1 101 ? -14.554 7.915 -0.018 1.00 87.44 101 GLU A C 1
ATOM 804 O O . GLU A 1 101 ? -13.576 8.400 0.553 1.00 87.44 101 GLU A O 1
ATOM 809 N N . ASP A 1 102 ? -15.266 6.916 0.512 1.00 90.25 102 ASP A N 1
ATOM 810 C CA . ASP A 1 102 ? -15.006 6.340 1.835 1.00 90.25 102 ASP A CA 1
ATOM 811 C C . ASP A 1 102 ? -13.600 5.738 1.930 1.00 90.25 102 ASP A C 1
ATOM 813 O O . ASP A 1 102 ? -12.837 6.028 2.853 1.00 90.25 102 ASP A O 1
ATOM 817 N N . THR A 1 103 ? -13.214 4.931 0.939 1.00 89.56 103 THR A N 1
ATOM 818 C CA . THR A 1 103 ? -11.897 4.280 0.925 1.00 89.56 103 THR A CA 1
ATOM 819 C C . THR A 1 103 ? -10.779 5.299 0.722 1.00 89.56 103 THR A C 1
ATOM 821 O O . THR A 1 103 ? -9.739 5.209 1.376 1.00 89.56 103 THR A O 1
ATOM 824 N N . CYS A 1 104 ? -10.988 6.298 -0.139 1.00 88.94 104 CYS A N 1
ATOM 825 C CA . CYS A 1 104 ? -10.040 7.390 -0.327 1.00 88.94 104 CYS A CA 1
ATOM 826 C C . CYS A 1 104 ? -9.858 8.197 0.967 1.00 88.94 104 CYS A C 1
ATOM 828 O O . CYS A 1 104 ? -8.729 8.528 1.333 1.00 88.94 104 CYS A O 1
ATOM 830 N N . ALA A 1 105 ? -10.945 8.478 1.690 1.00 89.81 105 ALA A N 1
ATOM 831 C CA . ALA A 1 105 ? -10.893 9.155 2.979 1.00 89.81 105 ALA A CA 1
ATOM 832 C C . ALA A 1 105 ? -10.159 8.317 4.036 1.00 89.81 105 ALA A C 1
ATOM 834 O O . ALA A 1 105 ? -9.363 8.861 4.799 1.00 89.81 105 ALA A O 1
ATOM 835 N N . GLU A 1 106 ? -10.368 6.999 4.072 1.00 91.31 106 GLU A N 1
ATOM 836 C CA . GLU A 1 106 ? -9.633 6.104 4.968 1.00 91.31 106 GLU A CA 1
ATOM 837 C C . GLU A 1 106 ? -8.127 6.077 4.683 1.00 91.31 106 GLU A C 1
ATOM 839 O O . GLU A 1 106 ? -7.329 6.170 5.617 1.00 91.31 106 GLU A O 1
ATOM 844 N N . VAL A 1 107 ? -7.730 5.970 3.410 1.00 90.31 107 VAL A N 1
ATOM 845 C CA . VAL A 1 107 ? -6.315 5.972 3.003 1.00 90.31 107 VAL A CA 1
ATOM 846 C C . VAL A 1 107 ? -5.667 7.316 3.325 1.00 90.31 107 VAL A C 1
ATOM 848 O O . VAL A 1 107 ? -4.582 7.340 3.905 1.00 90.31 107 VAL A O 1
ATOM 851 N N . TYR A 1 108 ? -6.354 8.424 3.033 1.00 90.19 108 TYR A N 1
ATOM 852 C CA . TYR A 1 108 ? -5.928 9.766 3.432 1.00 90.19 108 TYR A CA 1
ATOM 853 C C . TYR A 1 108 ? -5.704 9.846 4.946 1.00 90.19 108 TYR A C 1
ATOM 855 O O . TYR A 1 108 ? -4.606 10.160 5.396 1.00 90.19 108 TYR A O 1
ATOM 863 N N . ASN A 1 109 ? -6.701 9.451 5.742 1.00 89.56 109 ASN A N 1
ATOM 864 C CA . ASN A 1 109 ? -6.608 9.475 7.200 1.00 89.56 109 ASN A CA 1
ATOM 865 C C . ASN A 1 109 ? -5.477 8.585 7.731 1.00 89.56 109 ASN A C 1
ATOM 867 O O . ASN A 1 109 ? -4.843 8.927 8.729 1.00 89.56 109 ASN A O 1
ATOM 871 N N . LEU A 1 110 ? -5.214 7.438 7.103 1.00 89.69 110 LEU A N 1
ATOM 872 C CA . LEU A 1 110 ? -4.102 6.578 7.491 1.00 89.69 110 LEU A CA 1
ATOM 873 C C . LEU A 1 110 ? -2.762 7.274 7.228 1.00 89.69 110 LEU A C 1
ATOM 875 O O . LEU A 1 110 ? -1.934 7.328 8.137 1.00 89.69 110 LEU A O 1
ATOM 879 N N . LEU A 1 111 ? -2.563 7.809 6.020 1.00 87.56 111 LEU A N 1
ATOM 880 C CA . LEU A 1 111 ? -1.309 8.433 5.601 1.00 87.56 111 LEU A CA 1
ATOM 881 C C . LEU A 1 111 ? -1.022 9.721 6.376 1.00 87.56 111 LEU A C 1
ATOM 883 O O . LEU A 1 111 ? 0.055 9.838 6.956 1.00 87.56 111 LEU A O 1
ATOM 887 N N . SER A 1 112 ? -1.999 10.625 6.482 1.00 84.25 112 SER A N 1
ATOM 888 C CA . SER A 1 112 ? -1.842 11.898 7.195 1.00 84.25 112 SER A CA 1
ATOM 889 C C . SER A 1 112 ? -1.476 11.715 8.669 1.00 84.25 112 SER A C 1
ATOM 891 O O . SER A 1 112 ? -0.804 12.566 9.235 1.00 84.25 112 SER A O 1
ATOM 893 N N . ASN A 1 113 ? -1.894 10.607 9.291 1.00 84.50 113 ASN A N 1
ATOM 894 C CA . ASN A 1 113 ? -1.632 10.344 10.708 1.00 84.50 113 ASN A CA 1
ATOM 895 C C . ASN A 1 113 ? -0.470 9.370 10.965 1.00 84.50 113 ASN A C 1
ATOM 897 O O . ASN A 1 113 ? -0.067 9.219 12.118 1.00 84.50 113 ASN A O 1
ATOM 901 N N . ASN A 1 114 ? 0.004 8.621 9.959 1.00 83.50 114 ASN A N 1
ATOM 902 C CA . ASN A 1 114 ? 0.913 7.484 10.170 1.00 83.50 114 ASN A CA 1
ATOM 903 C C . ASN A 1 114 ? 1.953 7.259 9.058 1.00 83.50 114 ASN A C 1
ATOM 905 O O . ASN A 1 114 ? 2.541 6.182 9.051 1.00 83.50 114 ASN A O 1
ATOM 909 N N . TYR A 1 115 ? 2.175 8.160 8.101 1.00 76.69 115 TYR A N 1
ATOM 910 C CA . TYR A 1 115 ? 3.146 7.903 7.029 1.00 76.69 115 TYR A CA 1
ATOM 911 C C . TYR A 1 115 ? 4.577 8.266 7.448 1.00 76.69 115 TYR A C 1
ATOM 913 O O . TYR A 1 115 ? 5.250 7.444 8.071 1.00 76.69 115 TYR A O 1
ATOM 921 N N . VAL A 1 116 ? 5.026 9.485 7.156 1.00 68.69 116 VAL A N 1
ATOM 922 C CA . VAL A 1 116 ? 6.392 9.947 7.429 1.00 68.69 116 VAL A CA 1
ATOM 923 C C . VAL A 1 116 ? 6.334 11.153 8.354 1.00 68.69 116 VAL A C 1
ATOM 925 O O . VAL A 1 116 ? 5.625 12.121 8.071 1.00 68.69 116 VAL A O 1
ATOM 928 N N . GLU A 1 117 ? 7.085 11.056 9.442 1.00 66.69 117 GLU A N 1
ATOM 929 C CA . GLU A 1 117 ? 7.395 12.138 10.373 1.00 66.69 117 GLU A CA 1
ATOM 930 C C . GLU A 1 117 ? 8.916 12.282 10.378 1.00 66.69 117 GLU A C 1
ATOM 932 O O . GLU A 1 117 ? 9.612 11.280 10.185 1.00 66.69 117 GLU A O 1
ATOM 937 N N . ASP A 1 118 ? 9.427 13.499 10.552 1.00 60.03 118 ASP A N 1
ATOM 938 C CA . ASP A 1 118 ? 10.837 13.659 10.910 1.00 60.03 118 ASP A CA 1
ATOM 939 C C . ASP A 1 118 ? 11.093 13.189 12.354 1.00 60.03 118 ASP A C 1
ATOM 941 O O . ASP A 1 118 ? 10.158 13.009 13.142 1.00 60.03 118 ASP A O 1
ATOM 945 N N . ASP A 1 119 ? 12.366 12.980 12.696 1.00 56.50 119 ASP A N 1
ATOM 946 C CA . ASP A 1 119 ? 12.794 12.479 14.009 1.00 56.50 119 ASP A CA 1
ATOM 947 C C . ASP A 1 119 ? 12.398 13.409 15.177 1.00 56.50 119 ASP A C 1
ATOM 949 O O . ASP A 1 119 ? 12.339 12.973 16.328 1.00 56.50 119 ASP A O 1
ATOM 953 N N . GLU A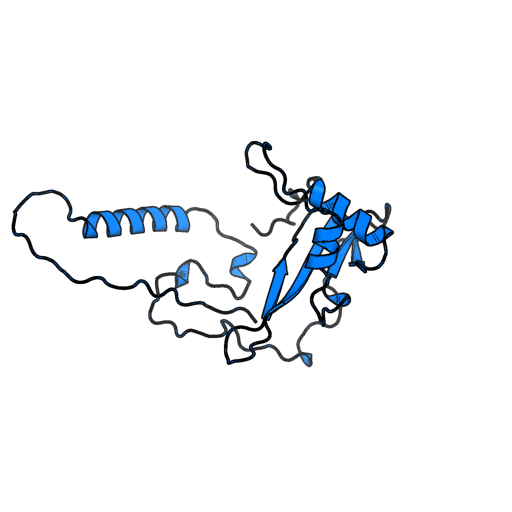 1 120 ? 12.079 14.675 14.888 1.00 59.53 120 GLU A N 1
ATOM 954 C CA . GLU A 1 120 ? 11.668 15.707 15.849 1.00 59.53 120 GLU A CA 1
ATOM 955 C C . GLU A 1 120 ? 10.148 15.979 15.827 1.00 59.53 120 GLU A C 1
ATOM 957 O O . GLU A 1 120 ? 9.639 16.82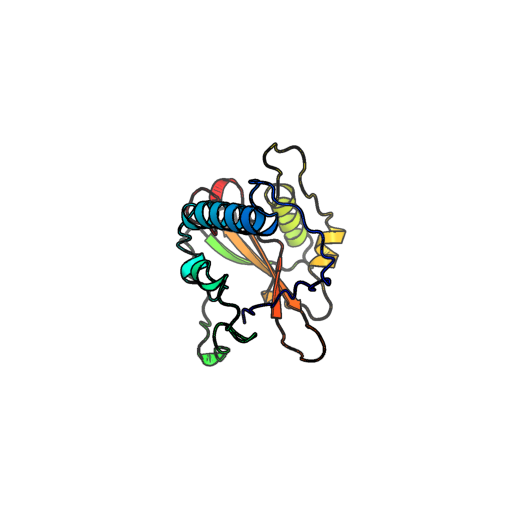5 16.565 1.00 59.53 120 GLU A O 1
ATOM 962 N N . ASN A 1 121 ? 9.398 15.233 15.012 1.00 60.28 121 ASN A N 1
ATOM 963 C CA . ASN A 1 121 ? 7.974 15.389 14.749 1.00 60.28 121 ASN A CA 1
ATOM 964 C C . ASN A 1 121 ? 7.548 16.796 14.261 1.00 60.28 121 ASN A C 1
ATOM 966 O O . ASN A 1 121 ? 6.386 17.179 14.449 1.00 60.28 121 ASN A O 1
ATOM 970 N N . MET A 1 122 ? 8.452 17.565 13.641 1.00 52.69 122 MET A N 1
ATOM 971 C CA . MET A 1 122 ? 8.207 18.949 13.210 1.00 52.69 12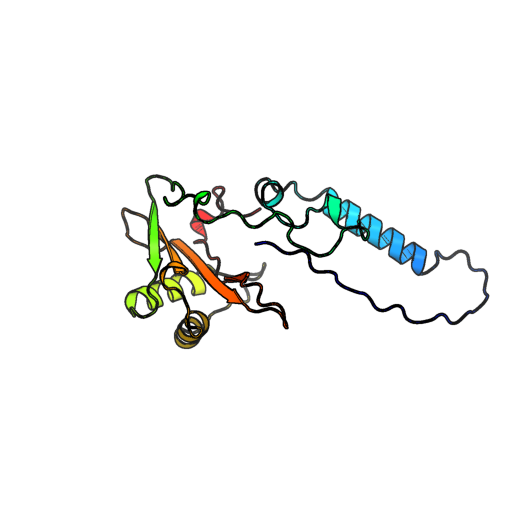2 MET A CA 1
ATOM 972 C C . MET A 1 122 ? 7.492 19.049 11.856 1.00 52.69 122 MET A C 1
ATOM 974 O O . MET A 1 122 ? 6.730 19.992 11.627 1.00 52.69 122 MET A O 1
ATOM 978 N N . PHE A 1 123 ? 7.667 18.060 10.979 1.00 56.25 123 PHE A N 1
ATOM 979 C CA . PHE A 1 123 ? 7.051 18.001 9.658 1.00 56.25 123 PHE A CA 1
ATOM 980 C C . PHE A 1 123 ? 6.357 16.658 9.416 1.00 56.25 123 PHE A C 1
ATOM 982 O O . PHE A 1 123 ? 6.933 15.584 9.581 1.00 56.25 123 PHE A O 1
ATOM 989 N N . MET A 1 124 ? 5.105 16.730 8.955 1.00 63.34 124 MET A N 1
ATOM 990 C CA . MET A 1 124 ? 4.368 15.580 8.431 1.00 63.34 124 MET A CA 1
ATOM 991 C C . MET A 1 124 ? 4.044 15.809 6.960 1.00 63.34 124 MET A C 1
ATOM 993 O O . MET A 1 124 ? 3.496 16.852 6.589 1.00 63.34 124 MET A O 1
ATOM 997 N N . LEU A 1 125 ? 4.315 14.811 6.120 1.00 65.69 125 LEU A N 1
ATOM 998 C CA . LEU A 1 125 ? 3.860 14.825 4.731 1.00 65.69 125 LEU A CA 1
ATOM 999 C C . LEU A 1 125 ? 2.336 14.654 4.692 1.00 65.69 125 LEU A C 1
ATOM 1001 O O . LEU A 1 125 ? 1.813 13.542 4.764 1.00 65.69 125 LEU A O 1
ATOM 1005 N N . ASN A 1 126 ? 1.616 15.770 4.577 1.00 75.56 126 ASN A N 1
ATOM 1006 C CA . ASN A 1 126 ? 0.163 15.778 4.446 1.00 75.56 126 ASN A CA 1
ATOM 1007 C C . ASN A 1 126 ? -0.238 15.880 2.970 1.00 75.56 126 ASN A C 1
ATOM 1009 O O . ASN A 1 126 ? -0.402 16.971 2.422 1.00 75.56 126 ASN A O 1
ATOM 1013 N N . TYR A 1 127 ? -0.379 14.730 2.315 1.00 81.62 127 TYR A N 1
ATOM 1014 C CA . TYR A 1 127 ? -0.872 14.672 0.942 1.00 81.62 127 TYR A CA 1
ATOM 1015 C C . TYR A 1 127 ? -2.358 15.013 0.892 1.00 81.62 127 TYR A C 1
ATOM 1017 O O . TYR A 1 127 ? -3.149 14.362 1.568 1.00 81.62 127 TYR A O 1
ATOM 1025 N N . SER A 1 128 ? -2.758 15.980 0.064 1.00 84.19 128 SER A N 1
ATOM 1026 C CA . SER A 1 128 ? -4.180 16.278 -0.136 1.00 84.19 128 SER A CA 1
ATOM 1027 C C . SER A 1 128 ? -4.918 15.079 -0.751 1.00 84.19 128 SER A C 1
ATOM 1029 O O . SER A 1 128 ? -4.309 14.221 -1.401 1.00 84.19 128 SER A O 1
ATOM 1031 N N . LYS A 1 129 ? -6.243 15.011 -0.573 1.00 84.06 129 LYS A N 1
ATOM 1032 C CA . LYS A 1 129 ? -7.060 13.932 -1.155 1.00 84.06 129 LYS A CA 1
ATOM 1033 C C . LYS A 1 129 ? -6.958 13.916 -2.679 1.00 84.06 129 LYS A C 1
ATOM 1035 O O . LYS A 1 129 ? -6.860 12.850 -3.273 1.00 84.06 129 LYS A O 1
ATOM 1040 N N . GLU A 1 130 ? -6.920 15.091 -3.294 1.00 86.25 130 GLU A N 1
ATOM 1041 C CA . GLU A 1 130 ? -6.794 15.281 -4.739 1.00 86.25 130 GLU A CA 1
ATOM 1042 C C . GLU A 1 130 ? -5.436 14.779 -5.231 1.00 86.25 130 GLU A C 1
ATOM 1044 O O . GLU A 1 130 ? -5.361 14.086 -6.245 1.00 86.25 130 GLU A O 1
ATOM 1049 N N . PHE A 1 131 ? -4.367 15.066 -4.479 1.00 86.81 131 PHE A N 1
ATOM 1050 C CA . PHE A 1 131 ? -3.036 14.564 -4.795 1.00 86.81 131 PHE A CA 1
ATOM 1051 C C . PHE A 1 131 ? -2.966 13.042 -4.673 1.00 86.81 131 PHE A C 1
ATOM 1053 O O . PHE A 1 131 ? -2.440 12.390 -5.568 1.00 86.81 131 PHE A O 1
ATOM 1060 N N . LEU A 1 132 ? -3.505 12.462 -3.595 1.00 85.81 132 LEU A N 1
ATOM 1061 C CA . LEU A 1 132 ? -3.549 11.007 -3.432 1.00 85.81 132 LEU A CA 1
ATOM 1062 C C . LEU A 1 132 ? -4.376 10.356 -4.533 1.00 85.81 132 LEU A C 1
ATOM 1064 O O . LEU A 1 132 ? -3.946 9.362 -5.109 1.00 85.81 132 LEU A O 1
ATOM 1068 N N . TRP A 1 133 ? -5.529 10.930 -4.869 1.00 85.94 133 TRP A N 1
ATOM 1069 C CA . TRP A 1 133 ? -6.346 10.439 -5.966 1.00 85.94 133 TRP A CA 1
ATOM 1070 C C . TRP A 1 133 ? -5.552 10.449 -7.276 1.00 85.94 133 TRP A C 1
ATOM 1072 O O . TRP A 1 133 ? -5.454 9.412 -7.921 1.00 85.94 133 TRP A O 1
ATOM 1082 N N . TRP A 1 134 ? -4.895 11.558 -7.619 1.00 87.00 134 TRP A N 1
ATOM 1083 C CA . TRP A 1 134 ? -4.050 11.653 -8.812 1.00 87.00 134 TRP A CA 1
ATOM 1084 C C . TRP A 1 134 ? -2.872 10.661 -8.789 1.00 87.00 134 TRP A C 1
ATOM 1086 O O . TRP A 1 134 ? -2.664 9.915 -9.746 1.00 87.00 134 TRP A O 1
ATOM 1096 N N . ALA A 1 135 ? -2.134 10.588 -7.680 1.00 85.31 135 ALA A N 1
ATOM 1097 C CA . ALA A 1 135 ? -0.942 9.751 -7.534 1.00 85.31 135 ALA A CA 1
ATOM 1098 C C . ALA A 1 135 ? -1.252 8.242 -7.516 1.00 85.31 135 ALA A C 1
ATOM 1100 O O . ALA A 1 135 ? -0.387 7.423 -7.839 1.00 85.31 135 ALA A O 1
ATOM 1101 N N . LEU A 1 136 ? -2.470 7.865 -7.119 1.00 84.50 136 LEU A N 1
ATOM 1102 C CA . LEU A 1 136 ? -2.957 6.484 -7.108 1.00 84.50 136 LEU A CA 1
ATOM 1103 C C . LEU A 1 136 ? -3.695 6.109 -8.408 1.00 84.50 136 LEU A C 1
ATOM 1105 O O . LEU A 1 136 ? -4.052 4.948 -8.580 1.00 84.50 136 LEU A O 1
ATOM 1109 N N . HIS A 1 137 ? -3.883 7.048 -9.343 1.00 85.12 137 HIS A N 1
ATOM 1110 C CA . HIS A 1 137 ? -4.568 6.821 -10.621 1.00 85.12 137 HIS A CA 1
ATOM 1111 C C . HIS A 1 137 ? -3.702 7.147 -11.848 1.00 85.12 137 HIS A C 1
ATOM 1113 O O . HIS A 1 137 ? -4.109 7.938 -12.705 1.00 85.12 137 HIS A O 1
ATOM 1119 N N . PRO A 1 138 ? -2.520 6.523 -12.016 1.00 83.25 138 PRO A N 1
ATOM 1120 C CA . PRO A 1 138 ? -1.849 6.597 -13.302 1.00 83.25 138 PRO A CA 1
ATOM 1121 C C . PRO A 1 138 ? -2.691 5.888 -14.385 1.00 83.25 138 PRO A C 1
ATOM 1123 O O . PRO A 1 138 ? -3.395 4.912 -14.094 1.00 83.25 138 PRO A O 1
ATOM 1126 N N . PRO A 1 139 ? -2.620 6.323 -15.655 1.00 80.62 139 PRO A N 1
ATOM 1127 C CA . PRO A 1 139 ? -3.291 5.635 -16.752 1.00 80.62 139 PRO A CA 1
ATOM 1128 C C . PRO A 1 139 ? -2.926 4.143 -16.797 1.00 80.62 139 PRO A C 1
ATOM 1130 O O . PRO A 1 139 ? -1.750 3.781 -16.805 1.00 80.62 139 PRO A O 1
ATOM 1133 N N . GLY A 1 140 ? -3.936 3.268 -16.824 1.00 81.06 140 GLY A N 1
ATOM 1134 C CA . GLY A 1 140 ? -3.734 1.814 -16.857 1.00 81.06 140 GLY A CA 1
ATOM 1135 C C . GLY A 1 140 ? -3.326 1.177 -15.521 1.00 81.06 140 GLY A C 1
ATOM 1136 O O . GLY A 1 140 ? -2.769 0.078 -15.524 1.00 81.06 140 GLY A O 1
ATOM 1137 N N . TYR A 1 141 ? -3.575 1.843 -14.388 1.00 82.62 141 TYR A N 1
ATOM 1138 C CA . TYR A 1 141 ? -3.364 1.255 -13.063 1.00 82.62 141 TYR A CA 1
ATOM 1139 C C . TYR A 1 141 ? -4.243 0.018 -12.810 1.00 82.62 141 TYR A C 1
ATOM 1141 O O . TYR A 1 141 ? -5.320 -0.151 -13.385 1.00 82.62 141 TYR A O 1
ATOM 1149 N N . TYR A 1 142 ? -3.786 -0.838 -11.897 1.00 83.56 142 TYR A N 1
ATOM 1150 C CA . TYR A 1 142 ? -4.520 -2.020 -11.455 1.00 83.56 142 TYR A CA 1
ATOM 1151 C C . TYR A 1 142 ? -5.085 -1.778 -10.060 1.00 83.56 142 TYR A C 1
ATOM 1153 O O . TYR A 1 142 ? -4.328 -1.616 -9.109 1.00 83.56 142 TYR A O 1
ATOM 1161 N N . LYS A 1 143 ? -6.413 -1.824 -9.905 1.00 86.06 143 LYS A N 1
ATOM 1162 C CA . LYS A 1 143 ? -7.057 -1.669 -8.587 1.00 86.06 143 LYS A CA 1
ATOM 1163 C C . LYS A 1 143 ? -6.543 -2.685 -7.562 1.00 86.06 143 LYS A C 1
ATOM 1165 O O . LYS A 1 143 ? -6.348 -2.345 -6.404 1.00 86.06 143 LYS A O 1
ATOM 1170 N N . THR A 1 144 ? -6.255 -3.910 -8.005 1.00 86.94 144 THR A N 1
ATOM 1171 C CA . THR A 1 144 ? -5.719 -4.999 -7.170 1.00 86.94 144 THR A CA 1
ATOM 1172 C C . THR A 1 144 ? -4.319 -4.723 -6.614 1.00 86.94 144 THR A C 1
ATOM 1174 O O . THR A 1 144 ? -3.864 -5.445 -5.734 1.00 86.94 144 THR A O 1
ATOM 1177 N N . TRP A 1 145 ? -3.629 -3.686 -7.102 1.00 87.31 145 TRP A N 1
ATOM 1178 C CA . TRP A 1 145 ? -2.297 -3.285 -6.639 1.00 87.31 145 TRP A CA 1
ATOM 1179 C C . TRP A 1 145 ? -2.337 -2.266 -5.495 1.00 87.31 145 TRP A C 1
ATOM 1181 O O . TRP A 1 145 ? -1.285 -1.886 -4.975 1.00 87.31 145 TRP A O 1
ATOM 1191 N N . HIS A 1 146 ? -3.536 -1.843 -5.094 1.00 90.88 146 HIS A N 1
ATOM 1192 C CA . HIS A 1 146 ? -3.784 -1.045 -3.899 1.00 90.88 146 HIS A CA 1
ATOM 1193 C C . HIS A 1 146 ? -4.167 -1.982 -2.761 1.00 90.88 146 HIS A C 1
ATOM 1195 O O . HIS A 1 146 ? -5.332 -2.359 -2.602 1.00 90.88 146 HIS A O 1
ATOM 1201 N N . ILE A 1 147 ? -3.165 -2.396 -1.997 1.00 91.56 147 ILE A N 1
ATOM 1202 C CA . ILE A 1 147 ? -3.321 -3.427 -0.980 1.00 91.56 147 ILE A CA 1
ATOM 1203 C C . ILE A 1 147 ? -3.396 -2.746 0.382 1.00 91.56 147 ILE A C 1
ATOM 1205 O O . ILE A 1 147 ? -2.525 -1.961 0.753 1.00 91.56 147 ILE A O 1
ATOM 1209 N N . GLY A 1 148 ? -4.445 -3.064 1.129 1.00 92.50 148 GLY A N 1
ATOM 1210 C CA . GLY A 1 148 ? -4.640 -2.630 2.500 1.00 92.50 148 GLY A CA 1
ATOM 1211 C C . GLY A 1 148 ? -4.755 -3.808 3.460 1.00 92.50 148 GLY A C 1
ATOM 1212 O O . GLY A 1 148 ? -5.084 -4.930 3.073 1.00 92.50 148 GLY A O 1
ATOM 1213 N N . VAL A 1 149 ? -4.532 -3.528 4.740 1.00 92.12 149 VAL A N 1
ATOM 1214 C CA . VAL A 1 149 ? -4.800 -4.458 5.842 1.00 92.12 149 VAL A CA 1
ATOM 1215 C C . VAL A 1 149 ? -5.809 -3.815 6.780 1.00 92.12 149 VAL A C 1
ATOM 1217 O O . VAL A 1 149 ? -5.602 -2.687 7.236 1.00 92.12 149 VAL A O 1
ATOM 1220 N N . ARG A 1 150 ? -6.898 -4.527 7.085 1.00 93.06 150 ARG A N 1
ATOM 1221 C CA . ARG A 1 150 ? -7.928 -4.088 8.036 1.00 93.06 150 ARG A CA 1
ATOM 1222 C C . ARG A 1 150 ? -7.969 -4.988 9.258 1.00 93.06 150 ARG A C 1
ATOM 1224 O O . ARG A 1 150 ? -7.744 -6.189 9.170 1.00 93.06 150 ARG A O 1
ATOM 1231 N N . VAL A 1 151 ? -8.316 -4.412 10.403 1.00 91.69 151 VAL A N 1
ATOM 1232 C CA . VAL A 1 151 ? -8.638 -5.183 11.613 1.00 91.69 151 VAL A CA 1
ATOM 1233 C C . VAL A 1 151 ? -10.035 -5.783 11.462 1.00 91.69 151 VAL A C 1
ATOM 1235 O O . VAL A 1 151 ? -10.985 -5.051 11.196 1.00 91.69 151 VAL A O 1
ATOM 1238 N N . LYS A 1 152 ? -10.199 -7.092 11.685 1.00 89.44 152 LYS A N 1
ATOM 1239 C CA . LYS A 1 152 ? -11.485 -7.790 11.494 1.00 89.44 152 LYS A CA 1
ATOM 1240 C C . LYS A 1 152 ? -12.625 -7.212 12.324 1.00 89.44 152 LYS A C 1
ATOM 1242 O O . LYS A 1 152 ? -13.720 -7.022 11.800 1.00 89.44 152 LYS A O 1
ATOM 1247 N N . SER A 1 153 ? -12.357 -6.940 13.602 1.00 89.81 153 SER A N 1
ATOM 1248 C CA . SER A 1 153 ? -13.363 -6.514 14.581 1.00 89.81 153 SER A CA 1
ATOM 1249 C C . SER A 1 153 ? -13.848 -5.083 14.364 1.00 89.81 153 SER A C 1
ATOM 1251 O O . SER A 1 153 ? -15.040 -4.824 14.464 1.00 89.81 153 SER A O 1
ATOM 1253 N N . SER A 1 154 ? -12.936 -4.156 14.060 1.00 89.19 154 SER A N 1
ATOM 1254 C CA . SER A 1 154 ? -13.257 -2.730 13.908 1.00 89.19 154 SER A CA 1
ATOM 1255 C C . SER A 1 154 ? -13.395 -2.280 12.457 1.00 89.19 154 SER A C 1
ATOM 1257 O O . SER A 1 154 ? -13.770 -1.138 12.213 1.00 89.19 154 SER A O 1
ATOM 1259 N N . LYS A 1 155 ? -13.030 -3.139 11.496 1.00 88.69 155 LYS A N 1
ATOM 1260 C CA . LYS A 1 155 ? -12.936 -2.843 10.057 1.00 88.69 155 LYS A CA 1
ATOM 1261 C C . LYS A 1 155 ? -12.032 -1.655 9.708 1.00 88.69 155 LYS A C 1
ATOM 1263 O O . LYS A 1 155 ? -12.005 -1.233 8.557 1.00 88.69 155 LYS A O 1
ATOM 1268 N N . ARG A 1 156 ? -11.236 -1.154 10.658 1.00 89.62 156 ARG A N 1
ATOM 1269 C CA . ARG A 1 156 ? -10.320 -0.028 10.451 1.00 89.62 156 ARG A CA 1
ATOM 1270 C C . ARG A 1 156 ? -9.120 -0.437 9.608 1.00 89.62 156 ARG A C 1
ATOM 1272 O O . ARG A 1 156 ? -8.509 -1.471 9.885 1.00 89.62 156 ARG A O 1
ATOM 1279 N N . LEU A 1 157 ? -8.762 0.406 8.642 1.00 91.25 157 LEU A N 1
ATOM 1280 C CA . LEU A 1 157 ? -7.529 0.289 7.868 1.00 91.25 157 LEU A CA 1
ATOM 1281 C C . LEU A 1 157 ? -6.313 0.601 8.753 1.00 91.25 157 LEU A C 1
ATOM 1283 O O . LEU A 1 157 ? -6.279 1.620 9.444 1.00 91.25 157 LEU A O 1
ATOM 1287 N N . VAL A 1 158 ? -5.334 -0.302 8.758 1.00 90.31 158 VAL A N 1
ATOM 1288 C CA . VAL A 1 158 ? -4.134 -0.216 9.608 1.00 90.31 158 VAL A CA 1
ATOM 1289 C C . VAL A 1 158 ? -2.823 -0.316 8.840 1.00 90.31 158 VAL A C 1
ATOM 1291 O O . VAL A 1 158 ? -1.787 0.051 9.387 1.00 90.31 158 VAL A O 1
ATOM 1294 N N . ALA A 1 159 ? -2.849 -0.777 7.593 1.00 90.19 159 ALA A N 1
ATOM 1295 C CA . ALA A 1 159 ? -1.709 -0.676 6.697 1.00 90.19 159 ALA A CA 1
ATOM 1296 C C . ALA A 1 159 ? -2.177 -0.473 5.257 1.00 90.19 159 ALA A C 1
ATOM 1298 O O . ALA A 1 159 ? -3.280 -0.896 4.899 1.00 90.19 159 ALA A O 1
ATOM 1299 N N . PHE A 1 160 ? -1.337 0.165 4.451 1.00 91.94 160 PHE A N 1
ATOM 1300 C CA . PHE A 1 160 ? -1.571 0.410 3.034 1.00 91.94 160 PHE A CA 1
ATOM 1301 C C . PHE A 1 160 ? -0.249 0.369 2.268 1.00 91.94 160 PHE A C 1
ATOM 1303 O O . PHE A 1 160 ? 0.786 0.776 2.791 1.00 91.94 160 PHE A O 1
ATOM 1310 N N . ILE A 1 161 ? -0.290 -0.134 1.038 1.00 90.00 161 ILE A N 1
ATOM 1311 C CA . ILE A 1 161 ? 0.821 -0.118 0.089 1.00 90.00 161 ILE A CA 1
ATOM 1312 C C . ILE A 1 161 ? 0.259 0.003 -1.328 1.00 90.00 161 ILE A C 1
ATOM 1314 O O . ILE A 1 161 ? -0.696 -0.689 -1.700 1.00 90.00 161 ILE A O 1
ATOM 1318 N N . ARG A 1 162 ? 0.868 0.872 -2.138 1.00 84.44 162 ARG A N 1
ATOM 1319 C CA . ARG A 1 162 ? 0.563 0.993 -3.563 1.00 84.44 162 ARG A CA 1
ATOM 1320 C C . ARG A 1 162 ? 1.695 0.412 -4.392 1.00 84.44 162 ARG A C 1
ATOM 1322 O O . ARG A 1 162 ? 2.858 0.731 -4.163 1.00 84.44 162 ARG A O 1
ATOM 1329 N N . ASN A 1 163 ? 1.326 -0.336 -5.431 1.00 81.38 163 ASN A N 1
ATOM 1330 C CA . ASN A 1 163 ? 2.217 -0.682 -6.535 1.00 81.38 163 ASN A CA 1
ATOM 1331 C C . ASN A 1 163 ? 1.765 0.002 -7.840 1.00 81.38 163 ASN A C 1
ATOM 1333 O O . ASN A 1 163 ? 0.566 0.128 -8.079 1.00 81.38 163 ASN A O 1
ATOM 1337 N N . SER A 1 164 ? 2.685 0.434 -8.706 1.00 76.19 164 SER A N 1
ATOM 1338 C CA . SER A 1 164 ? 2.377 0.945 -10.062 1.00 76.19 164 SER A CA 1
ATOM 1339 C C . SER A 1 164 ? 3.359 0.404 -11.100 1.00 76.19 164 SER A C 1
ATOM 1341 O O . SER A 1 164 ? 4.407 -0.113 -10.739 1.00 76.19 164 SER A O 1
ATOM 1343 N N . ARG A 1 165 ? 3.038 0.477 -12.398 1.00 71.62 165 ARG A N 1
ATOM 1344 C CA . ARG A 1 165 ? 3.987 0.083 -13.452 1.00 71.62 165 ARG A CA 1
ATOM 1345 C C . ARG A 1 165 ? 4.891 1.253 -13.828 1.00 71.62 165 ARG A C 1
ATOM 1347 O O . ARG A 1 165 ? 4.387 2.327 -14.130 1.00 71.62 165 ARG A O 1
ATOM 1354 N N . ILE A 1 166 ? 6.197 1.009 -13.921 1.00 69.81 166 ILE A N 1
ATOM 1355 C CA . ILE A 1 166 ? 7.165 1.936 -14.523 1.00 69.81 166 ILE A CA 1
ATOM 1356 C C . ILE A 1 166 ? 7.783 1.299 -15.768 1.00 69.81 166 ILE A C 1
ATOM 1358 O O . ILE A 1 166 ? 8.118 0.111 -15.776 1.00 69.81 166 ILE A O 1
ATOM 1362 N N . ARG A 1 167 ? 7.990 2.124 -16.800 1.00 67.25 167 ARG A N 1
ATOM 1363 C CA . ARG A 1 167 ? 8.836 1.836 -17.963 1.00 67.25 167 ARG A CA 1
ATOM 1364 C C . ARG A 1 167 ? 10.175 2.561 -17.816 1.00 67.25 167 ARG A C 1
ATOM 1366 O O . ARG A 1 167 ? 10.191 3.767 -17.592 1.00 67.25 167 ARG A O 1
ATOM 1373 N N . VAL A 1 168 ? 11.290 1.852 -17.986 1.00 62.28 168 VAL A N 1
ATOM 1374 C CA . VAL A 1 168 ? 12.642 2.434 -17.913 1.00 62.28 168 VAL A CA 1
ATOM 1375 C C . VAL A 1 168 ? 13.324 2.343 -19.280 1.00 62.28 168 VAL A C 1
ATOM 1377 O O . VAL A 1 168 ? 13.675 1.255 -19.708 1.00 62.28 168 VAL A O 1
ATOM 1380 N N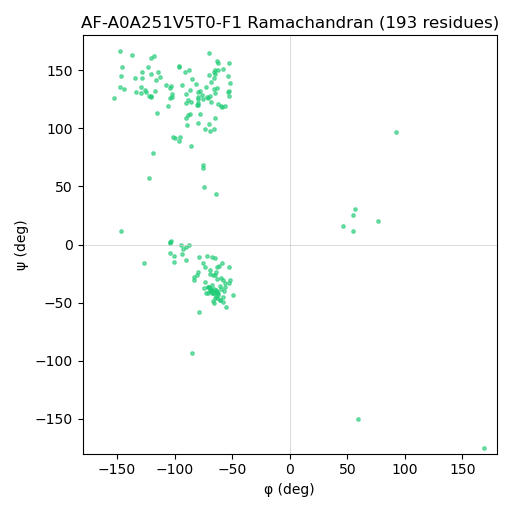 . ARG A 1 169 ? 13.574 3.488 -19.935 1.00 66.56 169 ARG A N 1
ATOM 1381 C CA . ARG A 1 169 ? 14.259 3.604 -21.246 1.00 66.56 169 ARG A CA 1
ATOM 1382 C C . ARG A 1 169 ? 13.554 2.842 -22.397 1.00 66.56 169 ARG A C 1
ATOM 1384 O O . ARG A 1 169 ? 12.322 2.782 -22.452 1.00 66.56 169 ARG A O 1
ATOM 1391 N N . ALA A 1 170 ? 14.339 2.376 -23.374 1.00 58.78 170 ALA A N 1
ATOM 1392 C CA . ALA A 1 170 ? 13.885 1.722 -24.599 1.00 58.78 170 ALA A CA 1
ATOM 1393 C C . ALA A 1 170 ? 13.403 0.283 -24.350 1.00 58.78 170 ALA A C 1
ATOM 1395 O O . ALA A 1 170 ? 12.369 -0.102 -24.898 1.00 58.78 170 ALA A O 1
ATOM 1396 N N . ASP A 1 171 ? 14.068 -0.450 -23.452 1.00 56.03 171 ASP A N 1
ATOM 1397 C CA . ASP A 1 171 ? 13.647 -1.783 -23.026 1.00 56.03 171 ASP A CA 1
ATOM 1398 C C . ASP A 1 171 ? 12.491 -1.671 -22.030 1.00 56.03 171 ASP A C 1
ATOM 1400 O O . ASP A 1 171 ? 12.642 -1.180 -20.912 1.00 56.03 171 ASP A O 1
ATOM 1404 N N . VAL A 1 172 ? 11.300 -2.117 -22.430 1.00 54.81 172 VAL A N 1
ATOM 1405 C CA . VAL A 1 172 ? 10.090 -2.076 -21.593 1.00 54.81 172 VAL A CA 1
ATOM 1406 C C . VAL A 1 172 ? 10.155 -3.166 -20.523 1.00 54.81 172 VAL A C 1
ATOM 1408 O O . VAL A 1 172 ? 9.363 -4.105 -20.507 1.00 54.81 172 VAL A O 1
ATOM 1411 N N . VAL A 1 173 ? 11.097 -3.053 -19.590 1.00 60.09 173 VAL A N 1
ATOM 1412 C CA . VAL A 1 173 ? 11.049 -3.844 -18.365 1.00 60.09 173 VAL A CA 1
ATOM 1413 C C . VAL A 1 173 ? 9.945 -3.236 -17.511 1.00 60.09 173 VAL A C 1
ATOM 1415 O O . VAL A 1 173 ? 10.134 -2.192 -16.890 1.00 60.09 173 VAL A O 1
ATOM 1418 N N . SER A 1 174 ? 8.770 -3.864 -17.535 1.00 62.97 174 SER A N 1
ATOM 1419 C CA . SER A 1 174 ? 7.640 -3.480 -16.689 1.00 62.97 174 SER A CA 1
ATOM 1420 C C . SER A 1 174 ? 8.016 -3.735 -15.231 1.00 62.97 174 SER A C 1
ATOM 1422 O O . SER A 1 174 ? 7.980 -4.874 -14.766 1.00 62.97 174 SER A O 1
ATOM 1424 N N . LYS A 1 175 ? 8.420 -2.684 -14.514 1.00 69.69 175 LYS A N 1
ATOM 1425 C CA . LYS A 1 175 ? 8.741 -2.762 -13.083 1.00 69.69 175 LYS A CA 1
ATOM 1426 C C . LYS A 1 175 ? 7.547 -2.337 -12.249 1.00 69.69 175 LYS A C 1
ATOM 1428 O O . LYS A 1 175 ? 6.747 -1.526 -12.706 1.00 69.69 175 LYS A O 1
ATOM 1433 N N . ALA A 1 176 ? 7.466 -2.854 -11.028 1.00 73.88 176 ALA A N 1
ATOM 1434 C CA . ALA A 1 176 ? 6.563 -2.322 -10.023 1.00 73.88 176 ALA A CA 1
ATOM 1435 C C . ALA A 1 176 ? 7.274 -1.202 -9.239 1.00 73.88 176 ALA A C 1
ATOM 1437 O O . ALA A 1 176 ? 8.357 -1.431 -8.706 1.00 73.88 176 ALA A O 1
ATOM 1438 N N . GLU A 1 177 ? 6.693 -0.006 -9.182 1.00 75.38 177 GLU A N 1
ATOM 1439 C CA . GLU A 1 177 ? 7.039 1.023 -8.198 1.00 75.38 177 GLU A CA 1
ATOM 1440 C C . GLU A 1 177 ? 6.238 0.770 -6.932 1.00 75.38 177 GLU A C 1
ATOM 1442 O O . GLU A 1 177 ? 5.006 0.786 -6.983 1.00 75.38 177 GLU A O 1
ATOM 1447 N N . VAL A 1 178 ? 6.919 0.593 -5.808 1.00 80.44 178 VAL A N 1
ATOM 1448 C CA . VAL A 1 178 ? 6.280 0.578 -4.495 1.00 80.44 178 VAL A CA 1
ATOM 1449 C C . VAL A 1 178 ? 6.259 2.005 -3.958 1.00 80.44 178 VAL A C 1
ATOM 1451 O O . VAL A 1 178 ? 7.294 2.665 -3.933 1.00 80.44 178 VAL A O 1
ATOM 1454 N N . ASN A 1 179 ? 5.099 2.482 -3.511 1.00 81.75 179 ASN A N 1
ATOM 1455 C CA . ASN A 1 179 ? 4.968 3.779 -2.849 1.00 81.75 179 ASN A CA 1
ATOM 1456 C C . ASN A 1 179 ? 3.858 3.738 -1.784 1.00 81.75 179 ASN A C 1
ATOM 1458 O O . ASN A 1 179 ? 3.054 2.802 -1.751 1.00 81.75 179 ASN A O 1
ATOM 1462 N N . PHE A 1 180 ? 3.802 4.752 -0.919 1.00 83.44 180 PHE A N 1
ATOM 1463 C CA . PHE A 1 180 ? 2.802 4.897 0.146 1.00 83.44 180 PHE A CA 1
ATOM 1464 C C . PHE A 1 180 ? 2.732 3.713 1.118 1.00 83.44 180 PHE A C 1
ATOM 1466 O O . PHE A 1 180 ? 1.668 3.421 1.662 1.00 83.44 180 PHE A O 1
ATOM 1473 N N . LEU A 1 181 ? 3.861 3.030 1.342 1.00 86.75 181 LEU A N 1
ATOM 1474 C CA . LEU A 1 181 ? 3.957 1.987 2.355 1.00 86.75 181 LEU A CA 1
ATOM 1475 C C . LEU A 1 181 ? 3.772 2.603 3.746 1.00 86.75 181 LEU A C 1
ATOM 1477 O O . LEU A 1 181 ? 4.642 3.301 4.257 1.00 86.75 181 LEU A O 1
ATOM 1481 N N . CYS A 1 182 ? 2.632 2.326 4.360 1.00 87.94 182 CYS A N 1
ATOM 1482 C CA . CYS A 1 182 ? 2.239 2.915 5.626 1.00 87.94 182 CYS A CA 1
ATOM 1483 C C . CYS A 1 182 ? 1.718 1.837 6.566 1.00 87.94 182 CYS A C 1
ATOM 1485 O O . CYS A 1 182 ? 0.848 1.051 6.192 1.00 87.94 182 CYS A O 1
ATOM 1487 N N . VAL A 1 183 ? 2.216 1.833 7.801 1.00 87.06 183 VAL A N 1
ATOM 1488 C CA . VAL A 1 183 ? 1.711 0.996 8.892 1.00 87.06 183 VAL A CA 1
ATOM 1489 C C . VAL A 1 183 ? 1.348 1.902 10.058 1.00 87.06 183 VAL A C 1
ATOM 1491 O O . VAL A 1 183 ? 2.136 2.756 10.477 1.00 87.06 183 VAL A O 1
ATOM 1494 N N . HIS A 1 184 ? 0.151 1.694 10.599 1.00 86.75 184 HIS A N 1
ATOM 1495 C CA . HIS A 1 184 ? -0.368 2.436 11.737 1.00 86.75 184 HIS A CA 1
ATOM 1496 C C . HIS A 1 184 ? 0.627 2.394 12.906 1.00 86.75 184 HIS A C 1
ATOM 1498 O O . HIS A 1 184 ? 1.083 1.317 13.294 1.00 86.75 184 HIS A O 1
ATOM 1504 N N . LYS A 1 185 ? 0.922 3.545 13.525 1.00 82.75 185 LYS A N 1
ATOM 1505 C CA . LYS A 1 185 ? 2.010 3.704 14.517 1.00 82.75 185 LYS A CA 1
ATOM 1506 C C . LYS A 1 185 ? 2.007 2.644 15.623 1.00 82.75 185 LYS A C 1
ATOM 1508 O O . LYS A 1 185 ? 3.035 2.055 15.933 1.00 82.75 185 LYS A O 1
ATOM 1513 N N . LYS A 1 186 ? 0.821 2.332 16.157 1.00 80.50 186 LYS A N 1
ATOM 1514 C CA . LYS A 1 186 ? 0.602 1.303 17.198 1.00 80.50 186 LYS A CA 1
ATOM 1515 C C . LYS A 1 186 ? 1.043 -0.124 16.824 1.00 80.50 186 LYS A C 1
ATOM 1517 O O . LYS A 1 186 ? 1.118 -0.966 17.712 1.00 80.50 186 LYS A O 1
ATOM 1522 N N . LEU A 1 187 ? 1.276 -0.414 15.544 1.00 77.81 187 LEU A N 1
ATOM 1523 C CA . LEU A 1 187 ? 1.687 -1.732 15.051 1.00 77.81 187 LEU A CA 1
ATOM 1524 C C . LEU A 1 187 ? 3.178 -1.806 14.689 1.00 77.81 187 LEU A C 1
ATOM 1526 O O . LEU A 1 187 ? 3.676 -2.896 14.427 1.00 77.81 187 LEU A O 1
ATOM 1530 N N . ARG A 1 188 ? 3.906 -0.682 14.709 1.00 73.56 188 ARG A N 1
ATOM 1531 C CA . ARG A 1 188 ? 5.306 -0.620 14.257 1.00 73.56 188 ARG A CA 1
ATOM 1532 C C . ARG A 1 188 ? 6.293 -1.355 15.173 1.00 73.56 188 ARG A C 1
ATOM 1534 O O . ARG A 1 188 ? 7.341 -1.766 14.706 1.00 73.56 188 ARG A O 1
ATOM 1541 N N . SER A 1 189 ? 5.953 -1.574 16.444 1.00 57.00 189 SER A N 1
ATOM 1542 C CA . SER A 1 189 ? 6.811 -2.263 17.425 1.00 57.00 189 SER A CA 1
ATOM 1543 C C . SER A 1 189 ? 6.669 -3.792 17.447 1.00 57.00 189 SER A C 1
ATOM 1545 O O . SER A 1 189 ? 7.318 -4.450 18.255 1.00 57.00 189 SER A O 1
ATOM 1547 N N . LYS A 1 190 ? 5.804 -4.370 16.604 1.00 53.91 190 LYS A N 1
ATOM 1548 C CA .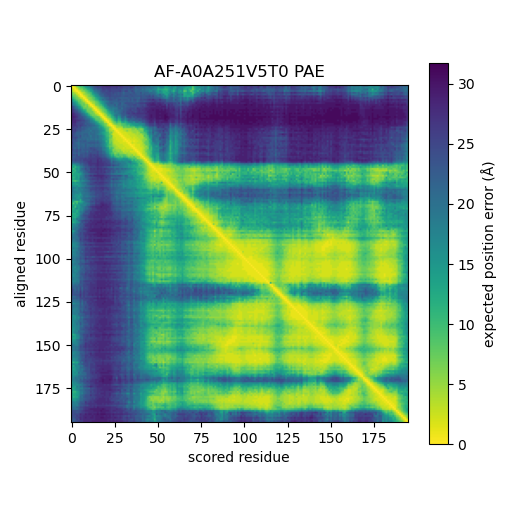 LYS A 1 190 ? 5.530 -5.815 16.556 1.00 53.91 190 LYS A CA 1
ATOM 1549 C C . LYS A 1 190 ? 5.904 -6.377 15.191 1.00 53.91 190 LYS A C 1
ATOM 1551 O O . LYS A 1 190 ? 5.013 -6.527 14.365 1.00 53.91 190 LYS A O 1
ATOM 1556 N N . ASP A 1 191 ? 7.193 -6.615 14.944 1.00 50.97 191 ASP A N 1
ATOM 1557 C CA . ASP A 1 191 ? 7.752 -7.366 13.795 1.00 50.97 191 ASP A CA 1
ATOM 1558 C C . ASP A 1 191 ? 7.189 -7.034 12.389 1.00 50.97 191 ASP A C 1
ATOM 1560 O O . ASP A 1 191 ? 7.377 -7.782 11.436 1.00 50.97 191 ASP A O 1
ATOM 1564 N N . CYS A 1 192 ? 6.495 -5.903 12.232 1.00 44.97 192 CYS A N 1
ATOM 1565 C CA . CYS A 1 192 ? 5.984 -5.390 10.958 1.00 44.97 192 CYS A CA 1
ATOM 1566 C C . CYS A 1 192 ? 6.962 -4.392 10.329 1.00 44.97 192 CYS A C 1
ATOM 1568 O O . CYS A 1 192 ? 6.683 -3.825 9.273 1.00 44.97 192 CYS A O 1
ATOM 1570 N N . SER A 1 193 ? 8.083 -4.137 11.000 1.00 39.91 193 SER A N 1
ATOM 1571 C CA . SER A 1 193 ? 9.165 -3.308 10.512 1.00 39.91 193 SER A CA 1
ATOM 1572 C C . SER A 1 193 ? 10.020 -4.126 9.553 1.00 39.91 193 SER A C 1
ATOM 1574 O O . SER A 1 193 ? 10.617 -5.130 9.931 1.00 39.91 193 SER A O 1
ATOM 1576 N N . LEU A 1 194 ? 10.101 -3.642 8.317 1.00 39.81 194 LEU A N 1
ATOM 1577 C CA . LEU A 1 194 ? 11.134 -3.951 7.325 1.00 39.81 194 LEU A CA 1
ATOM 1578 C C . LEU A 1 194 ? 12.523 -3.456 7.788 1.00 39.81 194 LEU A C 1
ATOM 1580 O O . LEU A 1 194 ? 13.239 -2.817 7.018 1.00 39.81 194 LEU A O 1
ATOM 1584 N N . SER A 1 195 ? 12.846 -3.681 9.064 1.00 30.81 195 SER A N 1
ATOM 1585 C CA . SER A 1 195 ? 14.175 -3.523 9.644 1.00 30.81 195 SER A CA 1
ATOM 1586 C C . SER A 1 195 ? 14.925 -4.808 9.346 1.00 30.81 195 SER A C 1
ATOM 1588 O O . SER A 1 195 ? 14.793 -5.807 10.080 1.00 30.81 195 SER A O 1
#

Sequence (195 aa):
MSLRVRLAMAENASVKDDTKDQNPSPLEIEEELSREVQDTLTLSQRHKFWETQPVGQFKDLNDTSLPGGPIEPPTPISEVKQEPYNLPNLYDWVTCDINSEDTCAEVYNLLSNNYVEDDENMFMLNYSKEFLWWALHPPGYYKTWHIGVRVKSSKRLVAFIRNSRIRVRADVVSKAEVNFLCVHKKLRSKDCSLS

Organism: Helianthus annuus (NCBI:txid4232)